Protein AF-A0A954Z7R2-F1 (afdb_monomer)

Mean predicted aligned error: 11.34 Å

Nearest PDB structures (foldseek):
  2i7k-assembly1_A  TM=4.115E-01  e=2.795E+00  Homo sapiens
  7qpg-assembly1_S  TM=1.892E-01  e=2.795E+00  Homo sapiens
  8iy5-assembly1_R  TM=2.428E-01  e=9.393E+00  Homo sapiens
  6j94-assembly1_B  TM=2.208E-01  e=8.413E+00  Arabidopsis thaliana

Solvent-accessible surface area (backbone atoms only — not comparable to full-atom values): 14871 Å² total; per-residue (Å²): 136,90,82,91,82,87,82,80,83,82,83,80,83,84,82,72,85,85,86,76,80,82,73,74,83,79,73,87,70,78,81,83,73,79,71,67,95,71,91,69,88,76,78,65,64,84,90,58,53,71,67,58,48,52,52,53,33,56,56,36,26,37,60,40,91,50,67,44,60,101,61,90,68,74,77,81,57,99,84,55,57,78,84,38,44,61,52,40,17,53,52,24,51,54,52,50,52,72,50,47,70,77,37,48,70,61,39,58,74,33,60,79,34,49,28,16,26,59,66,80,58,98,66,81,66,30,12,33,17,54,43,31,49,51,46,53,50,49,65,35,46,58,74,50,90,71,40,70,87,65,63,50,42,65,22,66,92,40,73,69,39,69,34,56,94,71,38,88,80,36,101,53,46,90,85,44,39,63,60,56,48,59,79,41,67,88,52,55,61,66,58,49,22,48,52,42,40,53,52,50,52,55,47,50,58,71,41,42,58,75,50,94,59,44,43,66,41,68,44,47,38,54,52,54,48,44,54,51,50,52,54,54,61,71,68,53,80,79,77,82,130

Radius of gyration: 25.62 Å; Cα contacts (8 Å, |Δi|>4): 238; chains: 1; bounding box: 99×44×84 Å

pLDDT: mean 79.79, std 23.37, range [24.7, 98.31]

Secondary struc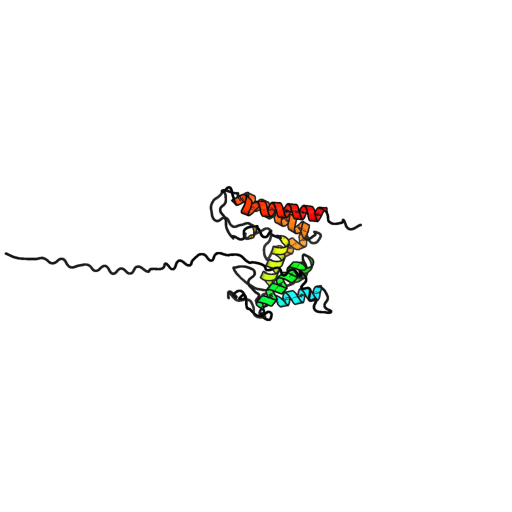ture (DSSP, 8-state):
----------------------PPP-----------TT-------TT--HHHHHHHHHHHHEEEEEEP-S---PPPPTT--TTSHHHHHHHHHHHHHHTGGGGHHHHHHTTT--EEE--SSSSS--BHHHHHHHHHHHHHH---TTS---SEEEETTEEEEEPGGG-SS-S--TTTHHHHHHTTTTS-HHHHHHHHHHHHHHHHHHH---STTHIIIIIHHHHHHHHHHHHHHHHSPPPP-

Structure (mmCIF, N/CA/C/O backbone):
data_AF-A0A954Z7R2-F1
#
_entry.id   AF-A0A954Z7R2-F1
#
loop_
_atom_site.group_PDB
_atom_site.id
_atom_site.type_symbol
_atom_site.label_atom_id
_atom_site.label_alt_id
_atom_site.label_comp_id
_atom_site.label_asym_id
_atom_site.label_entity_id
_atom_site.label_seq_id
_atom_site.pdbx_PDB_ins_code
_atom_site.Cartn_x
_atom_site.Cartn_y
_atom_site.Cartn_z
_atom_site.occupancy
_atom_site.B_iso_or_equiv
_atom_site.auth_seq_id
_atom_site.auth_comp_id
_atom_site.auth_asym_id
_atom_site.auth_atom_id
_atom_site.pdbx_PDB_model_num
ATOM 1 N N . MET A 1 1 ? 69.787 29.619 56.094 1.00 39.12 1 MET A N 1
ATOM 2 C CA . MET A 1 1 ? 70.516 28.791 55.108 1.00 39.12 1 MET A CA 1
ATOM 3 C C . MET A 1 1 ? 69.505 28.000 54.299 1.00 39.12 1 MET A C 1
ATOM 5 O O . MET A 1 1 ? 68.481 27.608 54.835 1.00 39.12 1 MET A O 1
ATOM 9 N N . ALA A 1 2 ? 69.775 27.887 53.004 1.00 40.31 2 ALA A N 1
ATOM 10 C CA . ALA A 1 2 ? 68.886 27.438 51.941 1.00 40.31 2 ALA A CA 1
ATOM 11 C C . ALA A 1 2 ? 68.411 25.977 52.063 1.00 40.31 2 ALA A C 1
ATOM 13 O O . ALA A 1 2 ? 69.180 25.126 52.498 1.00 40.31 2 ALA A O 1
ATOM 14 N N . ARG A 1 3 ? 67.229 25.661 51.513 1.00 39.62 3 ARG A N 1
ATOM 15 C CA . ARG A 1 3 ? 67.119 24.988 50.202 1.00 39.62 3 ARG A CA 1
ATOM 16 C C . ARG A 1 3 ? 65.664 24.819 49.756 1.00 39.62 3 ARG A C 1
ATOM 18 O O . ARG A 1 3 ? 64.814 24.332 50.489 1.00 39.62 3 ARG A O 1
ATOM 25 N N . ALA A 1 4 ? 65.447 25.233 48.514 1.00 42.47 4 ALA A N 1
ATOM 26 C CA . ALA A 1 4 ? 64.259 25.020 47.711 1.00 42.47 4 ALA A CA 1
ATOM 27 C C . ALA A 1 4 ? 64.102 23.536 47.335 1.00 42.47 4 ALA A C 1
ATOM 29 O O . ALA A 1 4 ? 65.085 22.876 46.995 1.00 42.47 4 ALA A O 1
ATOM 30 N N . GLY A 1 5 ? 62.863 23.042 47.355 1.00 40.12 5 GLY A N 1
ATOM 31 C CA . GLY A 1 5 ? 62.464 21.747 46.810 1.00 40.12 5 GLY A CA 1
ATOM 32 C C . GLY A 1 5 ? 61.385 21.955 45.754 1.00 40.12 5 GLY A C 1
ATOM 33 O O . GLY A 1 5 ? 60.245 22.267 46.076 1.00 40.12 5 GLY A O 1
ATOM 34 N N . ILE A 1 6 ? 61.787 21.832 44.492 1.00 42.88 6 ILE A N 1
ATOM 35 C CA . ILE A 1 6 ? 60.967 21.954 43.284 1.00 42.88 6 ILE A CA 1
ATOM 36 C C . ILE A 1 6 ? 60.065 20.716 43.177 1.00 42.88 6 ILE A C 1
ATOM 38 O O . ILE A 1 6 ? 60.567 19.609 42.988 1.00 42.88 6 ILE A O 1
ATOM 42 N N . LEU A 1 7 ? 58.744 20.890 43.270 1.00 40.53 7 LEU A N 1
ATOM 43 C CA . LEU A 1 7 ? 57.774 19.849 42.922 1.00 40.53 7 LEU A CA 1
ATOM 44 C C . LEU A 1 7 ? 57.498 19.906 41.416 1.00 40.53 7 LEU A C 1
ATOM 46 O O . LEU A 1 7 ? 56.992 20.895 40.887 1.00 40.53 7 LEU A O 1
ATOM 50 N N . ARG A 1 8 ? 57.907 18.835 40.730 1.00 43.81 8 ARG A N 1
ATOM 51 C CA . ARG A 1 8 ? 57.711 18.606 39.298 1.00 43.81 8 ARG A CA 1
ATOM 52 C C . ARG A 1 8 ? 56.235 18.376 38.979 1.00 43.81 8 ARG A C 1
ATOM 54 O O . ARG A 1 8 ? 55.559 17.597 39.643 1.00 43.81 8 ARG A O 1
ATOM 61 N N . ALA A 1 9 ? 55.804 19.025 37.904 1.00 36.78 9 ALA A N 1
ATOM 62 C CA . ALA A 1 9 ? 54.530 18.832 37.239 1.00 36.78 9 ALA A CA 1
ATOM 63 C C . ALA A 1 9 ? 54.369 17.390 36.724 1.00 36.78 9 ALA A C 1
ATOM 65 O O . ALA A 1 9 ? 55.227 16.888 35.996 1.00 36.78 9 ALA A O 1
ATOM 66 N N . CYS A 1 10 ? 53.245 16.755 37.061 1.00 34.50 10 CYS A N 1
ATOM 67 C CA . CYS A 1 10 ? 52.727 15.610 36.320 1.00 34.50 10 CYS A CA 1
ATOM 68 C C . CYS A 1 10 ? 51.915 16.133 35.134 1.00 34.50 10 CYS A C 1
ATOM 70 O O . CYS A 1 10 ? 50.866 16.752 35.304 1.00 34.50 10 CYS A O 1
ATOM 72 N N . VAL A 1 11 ? 52.423 15.879 33.931 1.00 36.50 11 VAL A N 1
ATOM 73 C CA . VAL A 1 11 ? 51.707 16.048 32.667 1.00 36.50 11 VAL A CA 1
ATOM 74 C C . VAL A 1 11 ? 50.708 14.898 32.553 1.00 36.50 11 VAL A C 1
ATOM 76 O O . VAL A 1 11 ? 51.101 13.752 32.345 1.00 36.50 11 VAL A O 1
ATOM 79 N N . VAL A 1 12 ? 49.419 15.192 32.717 1.00 40.09 12 VAL A N 1
ATOM 80 C CA . VAL A 1 12 ? 48.340 14.265 32.361 1.00 40.09 12 VAL A CA 1
ATOM 81 C C . VAL A 1 12 ? 48.074 14.437 30.869 1.00 40.09 12 VAL A C 1
ATOM 83 O O . VAL A 1 12 ? 47.599 15.478 30.422 1.00 40.09 12 VAL A O 1
ATOM 86 N N . VAL A 1 13 ? 48.425 13.413 30.095 1.00 37.91 13 VAL A N 1
ATOM 87 C CA . VAL A 1 13 ? 48.106 13.305 28.670 1.00 37.91 13 VAL A CA 1
ATOM 88 C C . VAL A 1 13 ? 46.622 12.955 28.551 1.00 37.91 13 VAL A C 1
ATOM 90 O O . VAL A 1 13 ? 46.224 11.810 28.750 1.00 37.91 13 VAL A O 1
ATOM 93 N N . ALA A 1 14 ? 45.797 13.958 28.255 1.00 35.03 14 ALA A N 1
ATOM 94 C CA . ALA A 1 14 ? 44.393 13.777 27.914 1.00 35.03 14 ALA A CA 1
ATOM 95 C C . ALA A 1 14 ? 44.281 13.229 26.482 1.00 35.03 14 ALA A C 1
ATOM 97 O O . ALA A 1 14 ? 44.453 13.957 25.509 1.00 35.03 14 ALA A O 1
ATOM 98 N N . THR A 1 15 ? 43.997 11.934 26.353 1.00 38.66 15 THR A N 1
ATOM 99 C CA . THR A 1 15 ? 43.521 11.316 25.106 1.00 38.66 15 THR A CA 1
ATOM 100 C C . THR A 1 15 ? 42.044 10.985 25.281 1.00 38.66 15 THR A C 1
ATOM 102 O O . THR A 1 15 ? 41.660 9.866 25.597 1.00 38.66 15 THR A O 1
ATOM 105 N N . GLY A 1 16 ? 41.207 12.013 25.143 1.00 31.73 16 GLY A N 1
ATOM 106 C CA . GLY A 1 16 ? 39.757 11.875 25.060 1.00 31.73 16 GLY A CA 1
ATOM 107 C C . GLY A 1 16 ? 39.329 12.032 23.609 1.00 31.73 16 GLY A C 1
ATOM 108 O O . GLY A 1 16 ? 39.391 13.134 23.072 1.00 31.73 16 GLY A O 1
ATOM 109 N N . LEU A 1 17 ? 38.943 10.920 22.981 1.00 34.88 17 LEU A N 1
ATOM 110 C CA . LEU A 1 17 ? 38.277 10.884 21.682 1.00 34.88 17 LEU A CA 1
ATOM 111 C C . LEU A 1 17 ? 37.055 11.815 21.702 1.00 34.88 17 LEU A C 1
ATOM 113 O O . LEU A 1 17 ? 36.085 11.554 22.409 1.00 34.88 17 LEU A O 1
ATOM 117 N N . ALA A 1 18 ? 37.085 12.865 20.888 1.00 30.94 18 ALA A N 1
ATOM 118 C CA . ALA A 1 18 ? 35.896 13.615 20.519 1.00 30.94 18 ALA A CA 1
ATOM 119 C C . ALA A 1 18 ? 35.211 12.893 19.346 1.00 30.94 18 ALA A C 1
ATOM 121 O O . ALA A 1 18 ? 35.544 13.122 18.187 1.00 30.94 18 ALA A O 1
ATOM 122 N N . CYS A 1 19 ? 34.269 12.001 19.654 1.00 32.75 19 CYS A N 1
ATOM 123 C CA . CYS A 1 19 ? 33.243 11.559 18.709 1.00 32.75 19 CYS A CA 1
ATOM 124 C C . CYS A 1 19 ? 31.953 12.320 19.028 1.00 32.75 19 CYS A C 1
ATOM 126 O O . CYS A 1 19 ? 31.091 11.813 19.733 1.00 32.75 19 CYS A O 1
ATOM 128 N N . SER A 1 20 ? 31.845 13.541 18.512 1.00 31.03 20 SER A N 1
ATOM 129 C CA . SER A 1 20 ? 30.581 14.275 18.415 1.00 31.03 20 SER A CA 1
ATOM 130 C C . SER A 1 20 ? 30.590 15.034 17.097 1.00 31.03 20 SER A C 1
ATOM 132 O O . SER A 1 20 ? 30.940 16.208 17.035 1.00 31.03 20 SER A O 1
ATOM 134 N N . ALA A 1 21 ? 30.250 14.324 16.027 1.00 30.14 21 ALA A N 1
ATOM 135 C CA . ALA A 1 21 ? 29.571 14.941 14.904 1.00 30.14 21 ALA A CA 1
ATOM 136 C C . ALA A 1 21 ? 28.089 14.641 15.132 1.00 30.14 21 ALA A C 1
ATOM 138 O O . ALA A 1 21 ? 27.627 13.532 14.872 1.00 30.14 21 ALA A O 1
ATOM 139 N N . GLU A 1 22 ? 27.383 15.596 15.732 1.00 28.94 22 GLU A N 1
ATOM 140 C CA . GLU A 1 22 ? 25.928 15.639 15.672 1.00 28.94 22 GLU A CA 1
ATOM 141 C C . GLU A 1 22 ? 25.558 15.762 14.190 1.00 28.94 22 GLU A C 1
ATOM 143 O O . GLU A 1 22 ? 25.709 16.822 13.582 1.00 28.94 22 GLU A O 1
ATOM 148 N N . GLU A 1 23 ? 25.151 14.654 13.572 1.00 30.41 23 GLU A N 1
ATOM 149 C CA . GLU A 1 23 ? 24.412 14.733 12.319 1.00 30.41 23 GLU A CA 1
ATOM 150 C C . GLU A 1 23 ? 23.061 15.387 12.641 1.00 30.41 23 GLU A C 1
ATOM 152 O O . GLU A 1 23 ? 22.345 14.896 13.521 1.00 30.41 23 GLU A O 1
ATOM 157 N N . PRO A 1 24 ? 22.696 16.498 11.980 1.00 29.08 24 PRO A N 1
ATOM 158 C CA . PRO A 1 24 ? 21.384 17.086 12.182 1.00 29.08 24 PRO A CA 1
ATOM 159 C C . PRO A 1 24 ? 20.312 16.068 11.766 1.00 29.08 24 PRO A C 1
ATOM 161 O O . PRO A 1 24 ? 20.510 15.335 10.788 1.00 29.08 24 PRO A O 1
ATOM 164 N N . PRO A 1 25 ? 19.165 16.008 12.465 1.00 25.48 25 PRO A N 1
ATOM 165 C CA . PRO A 1 25 ? 18.058 15.180 12.026 1.00 25.48 25 PRO A CA 1
ATOM 166 C C . PRO A 1 25 ? 17.674 15.600 10.605 1.00 25.48 25 PRO A C 1
ATOM 168 O O . PRO A 1 25 ? 17.332 16.752 10.349 1.00 25.48 25 PRO A O 1
ATOM 171 N N . LEU A 1 26 ? 17.760 14.652 9.668 1.00 27.08 26 LEU A N 1
ATOM 172 C CA . LEU A 1 26 ? 17.141 14.770 8.354 1.00 27.08 26 LEU A CA 1
ATOM 173 C C . LEU A 1 26 ? 15.631 14.877 8.575 1.00 27.08 26 LEU A C 1
ATOM 175 O O . LEU A 1 26 ? 14.936 13.858 8.640 1.00 27.08 26 LEU A O 1
ATOM 179 N N . GLU A 1 27 ? 15.145 16.109 8.710 1.00 24.70 27 GLU A N 1
ATOM 180 C CA . GLU A 1 27 ? 13.739 16.441 8.554 1.00 24.70 27 GLU A CA 1
ATOM 181 C C . GLU A 1 27 ? 13.274 15.811 7.242 1.00 24.70 27 GLU A C 1
ATOM 183 O O . GLU A 1 27 ? 13.747 16.140 6.151 1.00 24.70 27 GLU A O 1
ATOM 188 N N . LEU A 1 28 ? 12.365 14.842 7.345 1.00 31.61 28 LEU A N 1
ATOM 189 C CA . LEU A 1 28 ? 11.623 14.316 6.206 1.00 31.61 28 LEU A CA 1
ATOM 190 C C . LEU A 1 28 ? 10.584 15.372 5.806 1.00 31.61 28 LEU A C 1
ATOM 192 O O . LEU A 1 28 ? 9.382 15.155 5.916 1.00 31.61 28 LEU A O 1
ATOM 196 N N . GLY A 1 29 ? 11.084 16.532 5.384 1.00 26.38 29 GLY A N 1
ATOM 197 C CA . GLY A 1 29 ? 10.312 17.623 4.829 1.00 26.38 29 GLY A CA 1
ATOM 198 C C . GLY A 1 29 ? 9.707 17.204 3.496 1.00 26.38 29 GLY A C 1
ATOM 199 O O . GLY A 1 29 ? 10.403 16.766 2.577 1.00 26.38 29 GLY A O 1
ATOM 200 N N . GLU A 1 30 ? 8.383 17.310 3.452 1.00 39.22 30 GLU A N 1
ATOM 201 C CA . GLU A 1 30 ? 7.625 17.857 2.330 1.00 39.22 30 GLU A CA 1
ATOM 202 C C . GLU A 1 30 ? 7.990 17.303 0.950 1.00 39.22 30 GLU A C 1
ATOM 204 O O . GLU A 1 30 ? 8.821 17.818 0.200 1.00 39.22 30 GLU A O 1
ATOM 209 N N . ARG A 1 31 ? 7.267 16.253 0.556 1.00 34.41 31 ARG A N 1
ATOM 210 C CA . ARG A 1 31 ? 7.104 15.953 -0.864 1.00 34.41 31 ARG A CA 1
ATOM 211 C C . ARG A 1 31 ? 5.859 16.656 -1.369 1.00 34.41 31 ARG A C 1
ATOM 213 O O . ARG A 1 31 ? 4.766 16.093 -1.336 1.00 34.41 31 ARG A O 1
ATOM 220 N N . ASP A 1 32 ? 6.076 17.848 -1.911 1.00 29.73 32 ASP A N 1
ATOM 221 C CA . ASP A 1 32 ? 5.244 18.403 -2.970 1.00 29.73 32 ASP A CA 1
ATOM 222 C C . ASP A 1 32 ? 5.174 17.389 -4.116 1.00 29.73 32 ASP A C 1
ATOM 224 O O . ASP A 1 32 ? 6.037 17.311 -4.995 1.00 29.73 32 ASP A O 1
ATOM 228 N N . TYR A 1 33 ? 4.129 16.568 -4.099 1.00 33.50 33 TYR A N 1
ATOM 229 C CA . TYR A 1 33 ? 3.648 15.932 -5.309 1.00 33.50 33 TYR A CA 1
ATOM 230 C C . TYR A 1 33 ? 2.988 17.029 -6.132 1.00 33.50 33 TYR A C 1
ATOM 232 O O . TYR A 1 33 ? 1.815 17.349 -5.934 1.00 33.50 33 TYR A O 1
ATOM 240 N N . VAL A 1 34 ? 3.748 17.607 -7.060 1.00 26.67 34 VAL A N 1
ATOM 241 C CA . VAL A 1 34 ? 3.173 18.360 -8.172 1.00 26.67 34 VAL A CA 1
ATOM 242 C C . VAL A 1 34 ? 2.329 17.365 -8.966 1.00 26.67 34 VAL A C 1
ATOM 244 O O . VAL A 1 34 ? 2.837 16.641 -9.820 1.00 26.67 34 VAL A O 1
ATOM 247 N N . SER A 1 35 ? 1.037 17.273 -8.643 1.00 30.75 35 SER A N 1
ATOM 248 C CA . SER A 1 35 ? 0.070 16.748 -9.594 1.00 30.75 35 SER A CA 1
ATOM 249 C C . SER A 1 35 ? -0.015 17.787 -10.698 1.00 30.75 35 SER A C 1
ATOM 251 O O . SER A 1 35 ? -0.548 18.882 -10.480 1.00 30.75 35 SER A O 1
ATOM 253 N N . ASP A 1 36 ? 0.525 17.480 -11.873 1.00 30.75 36 ASP A N 1
ATOM 254 C CA . ASP A 1 36 ? 0.081 18.224 -13.037 1.00 30.75 36 ASP A CA 1
ATOM 255 C C . ASP A 1 36 ? -1.441 18.038 -13.174 1.00 30.75 36 ASP A C 1
ATOM 257 O O . ASP A 1 36 ? -2.022 17.006 -12.819 1.00 30.75 36 ASP A O 1
ATOM 261 N N . ARG A 1 37 ? -2.105 19.103 -13.614 1.00 38.03 37 ARG A N 1
ATOM 262 C CA . ARG A 1 37 ? -3.564 19.207 -13.707 1.00 38.03 37 ARG A CA 1
ATOM 263 C C . ARG A 1 37 ? -4.164 18.392 -14.862 1.00 38.03 37 ARG A C 1
ATOM 265 O O . ARG A 1 37 ? -5.285 18.689 -15.261 1.00 38.03 37 ARG A O 1
ATOM 272 N N . SER A 1 38 ? -3.464 17.402 -15.420 1.00 36.59 38 SER A N 1
ATOM 273 C CA . SER A 1 38 ? -3.983 16.633 -16.557 1.00 36.59 38 SER A CA 1
ATOM 274 C C . SER A 1 38 ? -4.476 15.233 -16.204 1.00 36.59 38 SER A C 1
ATOM 276 O O . SER A 1 38 ? -5.316 14.717 -16.932 1.00 36.59 38 SER A O 1
ATOM 278 N N . GLY A 1 39 ? -4.043 14.625 -15.090 1.00 39.03 39 GLY A N 1
ATOM 279 C CA . GLY A 1 39 ? -4.665 13.405 -14.541 1.00 39.03 39 GLY A CA 1
ATOM 280 C C . GLY A 1 39 ? -4.771 12.201 -15.495 1.00 39.03 39 GLY A C 1
ATOM 281 O O . GLY A 1 39 ? -5.450 11.229 -15.175 1.00 39.03 39 GLY A O 1
ATOM 282 N N . GLN A 1 40 ? -4.111 12.237 -16.653 1.00 35.97 40 GLN A N 1
ATOM 283 C CA . GLN A 1 40 ? -4.125 11.185 -17.659 1.00 35.97 40 GLN A CA 1
ATOM 284 C C . GLN A 1 40 ? -2.744 11.085 -18.300 1.00 35.97 40 GLN A C 1
ATOM 286 O O . GLN A 1 40 ? -2.458 11.695 -19.324 1.00 35.97 40 GLN A O 1
ATOM 291 N N . VAL A 1 41 ? -1.896 10.234 -17.727 1.00 39.00 41 VAL A N 1
ATOM 292 C CA . VAL A 1 41 ? -0.827 9.591 -18.497 1.00 39.00 41 VAL A CA 1
ATOM 293 C C . VAL A 1 41 ? -1.183 8.118 -18.626 1.00 39.00 41 VAL A C 1
ATOM 295 O O . VAL A 1 41 ? -0.539 7.241 -18.057 1.00 39.00 41 VAL A O 1
ATOM 298 N N . THR A 1 42 ? -2.242 7.842 -19.381 1.00 40.66 42 THR A N 1
ATOM 299 C CA . THR A 1 42 ? -2.413 6.569 -20.082 1.00 40.66 42 THR A CA 1
ATOM 300 C C . THR A 1 42 ? -1.809 6.743 -21.468 1.00 40.66 42 THR A C 1
ATOM 302 O O . THR A 1 42 ? -2.505 6.814 -22.476 1.00 40.66 42 THR A O 1
ATOM 305 N N . ALA A 1 43 ? -0.478 6.773 -21.542 1.00 43.81 43 ALA A N 1
ATOM 306 C CA . ALA A 1 43 ? 0.168 6.266 -22.744 1.00 43.81 43 ALA A CA 1
ATOM 307 C C . ALA A 1 43 ? -0.035 4.746 -22.715 1.00 43.81 43 ALA A C 1
ATOM 309 O O . ALA A 1 43 ? 0.844 3.995 -22.295 1.00 43.81 43 ALA A O 1
ATOM 310 N N . VAL A 1 44 ? -1.247 4.297 -23.061 1.00 52.25 44 VAL A N 1
ATOM 311 C CA . VAL A 1 44 ? -1.488 2.897 -23.402 1.00 52.25 44 VAL A CA 1
ATOM 312 C C . VAL A 1 44 ? -0.493 2.618 -24.514 1.00 52.25 44 VAL A C 1
ATOM 314 O O . VAL A 1 44 ? -0.562 3.250 -25.569 1.00 52.25 44 VAL A O 1
ATOM 317 N N . ARG A 1 45 ? 0.495 1.760 -24.248 1.00 67.69 45 ARG A N 1
ATOM 318 C CA . ARG A 1 45 ? 1.421 1.291 -25.278 1.00 67.69 45 ARG A CA 1
ATOM 319 C C . ARG A 1 45 ? 0.535 0.717 -26.386 1.00 67.69 45 ARG A C 1
ATOM 321 O O . ARG A 1 45 ? -0.177 -0.259 -26.158 1.00 67.69 45 ARG A O 1
ATOM 328 N N . ALA A 1 46 ? 0.444 1.434 -27.506 1.00 70.50 46 ALA A N 1
ATOM 329 C CA . ALA A 1 46 ? -0.646 1.251 -28.456 1.00 70.50 46 ALA A CA 1
ATOM 330 C C . ALA A 1 46 ? -0.712 -0.212 -28.923 1.00 70.50 46 ALA A C 1
ATOM 332 O O . ALA A 1 46 ? 0.288 -0.762 -29.377 1.00 70.50 46 ALA A O 1
ATOM 333 N N . GLY A 1 47 ? -1.884 -0.836 -28.781 1.00 83.12 47 GLY A N 1
ATOM 334 C CA . GLY A 1 47 ? -2.123 -2.223 -29.191 1.00 83.12 47 GLY A CA 1
ATOM 335 C C . GLY A 1 47 ? -1.852 -3.300 -28.134 1.00 83.12 47 GLY A C 1
ATOM 336 O O . GLY A 1 47 ? -2.122 -4.462 -28.417 1.00 83.12 47 GLY A O 1
ATOM 337 N N . MET A 1 48 ? -1.375 -2.954 -26.933 1.00 90.69 48 MET A N 1
ATOM 338 C CA . MET A 1 48 ? -1.244 -3.917 -25.831 1.00 90.69 48 MET A CA 1
ATOM 339 C C . MET A 1 48 ? -2.568 -4.081 -25.079 1.00 90.69 48 MET A C 1
ATOM 341 O O . MET A 1 48 ? -3.281 -3.110 -24.812 1.00 90.69 48 MET A O 1
ATOM 345 N N . SER A 1 49 ? -2.883 -5.313 -24.688 1.00 94.06 49 SER A N 1
ATOM 346 C CA . SER A 1 49 ? -3.944 -5.594 -23.726 1.00 94.06 49 SER A CA 1
ATOM 347 C C . SER A 1 49 ? -3.615 -4.991 -22.356 1.00 94.06 49 SER A C 1
ATOM 349 O O . SER A 1 49 ? -2.474 -4.630 -22.047 1.00 94.06 49 SER A O 1
ATOM 351 N N . GLN A 1 50 ? -4.621 -4.901 -21.487 1.00 92.94 50 GLN A N 1
ATOM 352 C CA . GLN A 1 50 ? -4.416 -4.400 -20.130 1.00 92.94 50 GLN A CA 1
ATOM 353 C C . GLN A 1 50 ? -3.441 -5.278 -19.331 1.00 92.94 50 GLN A C 1
ATOM 355 O O . GLN A 1 50 ? -2.598 -4.750 -18.612 1.00 92.94 50 GLN A O 1
ATOM 360 N N . ALA A 1 51 ? -3.538 -6.604 -19.470 1.00 94.06 51 ALA A N 1
ATOM 361 C CA . ALA A 1 51 ? -2.649 -7.541 -18.787 1.00 94.06 51 ALA A CA 1
ATOM 362 C C . ALA A 1 51 ? -1.195 -7.357 -19.241 1.00 94.06 51 ALA A C 1
ATOM 364 O O . ALA A 1 51 ? -0.311 -7.200 -18.405 1.00 94.06 51 ALA A O 1
ATOM 365 N N . GLU A 1 52 ? -0.966 -7.263 -20.554 1.00 94.75 52 GLU A N 1
ATOM 366 C CA . GLU A 1 52 ? 0.364 -6.991 -21.112 1.00 94.75 52 GLU A CA 1
ATOM 367 C C . GLU A 1 52 ? 0.889 -5.619 -20.679 1.00 94.75 52 GLU A C 1
ATOM 369 O O . GLU A 1 52 ? 2.078 -5.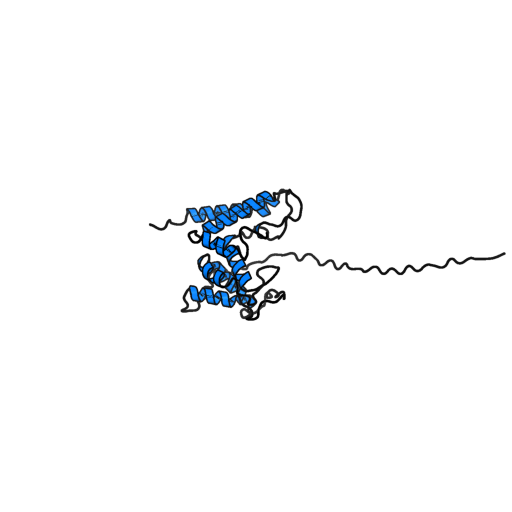466 -20.413 1.00 94.75 52 GLU A O 1
ATOM 374 N N . THR A 1 53 ? 0.014 -4.614 -20.582 1.00 96.12 53 THR A N 1
ATOM 375 C CA . THR A 1 53 ? 0.396 -3.286 -20.088 1.00 96.12 53 THR A CA 1
ATOM 376 C C . THR A 1 53 ? 0.841 -3.355 -18.629 1.00 96.12 53 THR A C 1
ATOM 378 O O . THR A 1 53 ? 1.866 -2.776 -18.288 1.00 96.12 53 THR A O 1
ATOM 381 N N . ILE A 1 54 ? 0.111 -4.071 -17.771 1.00 96.81 54 ILE A N 1
ATOM 382 C CA . ILE A 1 54 ? 0.473 -4.248 -16.358 1.00 96.81 54 ILE A CA 1
ATOM 383 C C . ILE A 1 54 ? 1.808 -4.992 -16.229 1.00 96.81 54 ILE A C 1
ATOM 385 O O . ILE A 1 54 ? 2.675 -4.528 -15.493 1.00 96.81 54 ILE A O 1
ATOM 389 N N . ASP A 1 55 ? 2.007 -6.087 -16.964 1.00 96.12 55 ASP A N 1
ATOM 390 C CA . ASP A 1 55 ? 3.265 -6.846 -16.923 1.00 96.12 55 ASP A CA 1
ATOM 391 C C . ASP A 1 55 ? 4.448 -5.990 -17.410 1.00 96.12 55 ASP A C 1
ATOM 393 O O . ASP A 1 55 ? 5.498 -5.943 -16.770 1.00 96.12 55 ASP A O 1
ATOM 397 N N . ALA A 1 56 ? 4.254 -5.198 -18.466 1.00 96.50 56 ALA A N 1
ATOM 398 C CA . ALA A 1 56 ? 5.260 -4.247 -18.927 1.00 96.50 56 ALA A CA 1
ATOM 399 C C . ALA A 1 56 ? 5.590 -3.150 -17.901 1.00 96.50 56 ALA A C 1
ATOM 401 O O . ALA A 1 56 ? 6.732 -2.696 -17.836 1.00 96.50 56 ALA A O 1
ATOM 402 N N . LEU A 1 57 ? 4.612 -2.708 -17.105 1.00 97.38 57 LEU A N 1
ATOM 403 C CA . LEU A 1 57 ? 4.857 -1.761 -16.018 1.00 97.38 57 LEU A CA 1
ATOM 404 C C . LEU A 1 57 ? 5.626 -2.403 -14.865 1.00 97.38 57 LEU A C 1
ATOM 406 O O . LEU A 1 57 ? 6.440 -1.727 -14.242 1.00 97.38 57 LEU A O 1
ATOM 410 N N . ILE A 1 58 ? 5.404 -3.690 -14.591 1.00 97.44 58 ILE A N 1
ATOM 411 C CA . ILE A 1 58 ? 6.203 -4.430 -13.610 1.00 97.44 58 ILE A CA 1
ATOM 412 C C . ILE A 1 58 ? 7.655 -4.532 -14.083 1.00 97.44 58 ILE A C 1
ATOM 414 O O . ILE A 1 58 ? 8.566 -4.288 -13.295 1.00 97.44 58 ILE A O 1
ATOM 418 N N . ASP A 1 59 ? 7.892 -4.795 -15.368 1.00 96.75 59 ASP A N 1
ATOM 419 C CA . ASP A 1 59 ? 9.247 -4.757 -15.926 1.00 96.75 59 ASP A CA 1
ATOM 420 C C . ASP A 1 59 ? 9.889 -3.367 -15.822 1.00 96.75 59 ASP A C 1
ATOM 422 O O . ASP A 1 59 ? 11.079 -3.258 -15.523 1.00 96.75 59 ASP A O 1
ATOM 426 N N . ASP A 1 60 ? 9.108 -2.298 -15.989 1.00 96.31 60 ASP A N 1
ATOM 427 C CA . ASP A 1 60 ? 9.578 -0.923 -15.807 1.00 96.31 60 ASP A CA 1
ATOM 428 C C . ASP A 1 60 ? 9.906 -0.582 -14.334 1.00 96.31 60 ASP A C 1
ATOM 430 O O . ASP A 1 60 ? 10.606 0.406 -14.092 1.00 96.31 60 ASP A O 1
ATOM 434 N N . LEU A 1 61 ? 9.468 -1.383 -13.346 1.00 95.81 61 LEU A N 1
ATOM 435 C CA . LEU A 1 61 ? 9.919 -1.250 -11.950 1.00 95.81 61 LEU A CA 1
ATOM 436 C C . LEU A 1 61 ? 11.389 -1.649 -11.781 1.00 95.81 61 LEU A C 1
ATOM 438 O O . LEU A 1 61 ? 12.043 -1.164 -10.851 1.00 95.81 61 LEU A O 1
ATOM 442 N N . ALA A 1 62 ? 11.917 -2.521 -12.643 1.00 95.06 62 ALA A N 1
ATOM 443 C CA . ALA A 1 62 ? 13.309 -2.935 -12.588 1.00 95.06 62 ALA A CA 1
ATOM 444 C C . ALA A 1 62 ? 14.214 -1.833 -13.158 1.00 95.06 62 ALA A C 1
ATOM 446 O O . ALA A 1 62 ? 14.119 -1.442 -14.324 1.00 95.06 62 ALA A O 1
ATOM 447 N N . ILE A 1 63 ? 15.156 -1.352 -12.347 1.00 91.19 63 ILE A N 1
ATOM 448 C CA . ILE A 1 63 ? 16.194 -0.421 -12.811 1.00 91.19 63 ILE A CA 1
ATOM 449 C C . ILE A 1 63 ? 17.440 -1.147 -13.328 1.00 91.19 63 ILE A C 1
ATOM 451 O O . ILE A 1 63 ? 18.254 -0.552 -14.032 1.00 91.19 63 ILE A O 1
ATOM 455 N N . SER A 1 64 ? 17.579 -2.428 -12.983 1.00 89.06 64 SER A N 1
ATOM 456 C CA . SER A 1 64 ? 18.631 -3.332 -13.438 1.00 89.06 64 SER A CA 1
ATOM 457 C C . SER A 1 64 ? 18.122 -4.774 -13.400 1.00 89.06 64 SER A C 1
ATOM 459 O O . SER A 1 64 ? 17.328 -5.134 -12.536 1.00 89.06 64 SER A O 1
ATOM 461 N N . ASN A 1 65 ? 18.619 -5.619 -14.307 1.00 89.56 65 ASN A N 1
ATOM 462 C CA . ASN A 1 65 ? 18.358 -7.065 -14.283 1.00 89.56 65 ASN A CA 1
ATOM 463 C C . ASN A 1 65 ? 19.205 -7.805 -13.236 1.00 89.56 65 ASN A C 1
ATOM 465 O O . ASN A 1 65 ? 19.044 -9.008 -13.047 1.00 89.56 65 ASN A O 1
ATOM 469 N N . GLN A 1 66 ? 20.137 -7.111 -12.581 1.00 87.25 66 GLN A N 1
ATOM 470 C CA . GLN A 1 66 ? 20.910 -7.686 -11.490 1.00 87.25 66 GLN A CA 1
ATOM 471 C C . GLN A 1 66 ? 20.032 -7.857 -10.254 1.00 87.25 66 GLN A C 1
ATOM 473 O O . GLN A 1 66 ? 19.116 -7.068 -10.008 1.00 87.25 66 GLN A O 1
ATOM 478 N N . ARG A 1 67 ? 20.349 -8.881 -9.457 1.00 84.38 67 ARG A N 1
ATOM 479 C CA . ARG A 1 67 ? 19.743 -9.052 -8.141 1.00 84.38 67 ARG A CA 1
ATOM 480 C C . ARG A 1 67 ? 20.015 -7.808 -7.295 1.00 84.38 67 ARG A C 1
ATOM 482 O O . ARG A 1 67 ? 21.141 -7.308 -7.304 1.00 84.38 67 ARG A O 1
ATOM 489 N N . ALA A 1 68 ? 19.015 -7.331 -6.560 1.00 78.00 68 ALA A N 1
ATOM 490 C CA . ALA A 1 68 ? 19.198 -6.214 -5.647 1.00 78.00 68 ALA A CA 1
ATOM 491 C C . ALA A 1 68 ? 20.308 -6.520 -4.625 1.00 78.00 68 ALA A C 1
ATOM 493 O O . ALA A 1 68 ? 20.313 -7.568 -3.977 1.00 78.00 68 ALA A O 1
ATOM 494 N N . GLY A 1 69 ? 21.268 -5.603 -4.514 1.00 69.56 69 GLY A N 1
ATOM 495 C CA . GLY A 1 69 ? 22.281 -5.598 -3.462 1.00 69.56 69 GLY A CA 1
ATOM 496 C C . GLY A 1 69 ? 21.974 -4.538 -2.405 1.00 69.56 69 GLY A C 1
ATOM 497 O O . GLY A 1 69 ? 21.165 -3.637 -2.634 1.00 69.56 69 GLY A O 1
ATOM 498 N N . TYR A 1 70 ? 22.669 -4.603 -1.264 1.00 58.66 70 TYR A N 1
ATOM 499 C CA . TYR A 1 70 ? 22.655 -3.545 -0.249 1.00 58.66 70 TYR A CA 1
ATOM 500 C C . TYR A 1 70 ? 23.383 -2.315 -0.803 1.00 58.66 70 TYR A C 1
ATOM 502 O O . TYR A 1 70 ? 24.576 -2.107 -0.597 1.00 58.66 70 TYR A O 1
ATOM 510 N N . SER A 1 71 ? 22.703 -1.519 -1.613 1.00 58.19 71 SER A N 1
ATOM 511 C CA . SER A 1 71 ? 23.209 -0.231 -2.070 1.00 58.19 71 SER A CA 1
ATOM 512 C C . SER A 1 71 ? 22.049 0.748 -2.036 1.00 58.19 71 SER A C 1
ATOM 514 O O . SER A 1 71 ? 21.078 0.547 -2.771 1.00 58.19 71 SER A O 1
ATOM 516 N N . PRO A 1 72 ? 22.091 1.777 -1.170 1.00 56.16 72 PRO A N 1
ATOM 517 C CA . PRO A 1 72 ? 21.072 2.810 -1.182 1.00 56.16 72 PRO A CA 1
ATOM 518 C C . PRO A 1 72 ? 21.121 3.502 -2.545 1.00 56.16 72 PRO A C 1
ATOM 520 O O . PRO A 1 72 ? 22.054 4.235 -2.864 1.00 56.16 72 PRO A O 1
ATOM 523 N N . ILE A 1 73 ? 20.125 3.230 -3.385 1.00 60.00 73 ILE A N 1
ATOM 524 C CA . ILE A 1 73 ? 19.975 3.936 -4.651 1.00 60.00 73 ILE A CA 1
ATOM 525 C C . ILE A 1 73 ? 19.424 5.311 -4.305 1.00 60.00 73 ILE A C 1
ATOM 527 O O . ILE A 1 73 ? 18.257 5.447 -3.928 1.00 60.00 73 ILE A O 1
ATOM 531 N N . SER A 1 74 ? 20.267 6.334 -4.427 1.00 61.09 74 SER A N 1
ATOM 532 C CA . SER A 1 74 ? 19.851 7.719 -4.238 1.00 61.09 74 SER A CA 1
ATOM 533 C C . SER A 1 74 ? 18.630 8.031 -5.101 1.00 61.09 74 SER A C 1
ATOM 535 O O . SER A 1 74 ? 18.564 7.654 -6.282 1.00 61.09 74 SER A O 1
ATOM 537 N N . ALA A 1 75 ? 17.665 8.741 -4.513 1.00 61.09 75 ALA A N 1
ATOM 538 C CA . ALA A 1 75 ? 16.530 9.266 -5.254 1.00 61.09 75 ALA A CA 1
ATOM 539 C C . ALA A 1 75 ? 17.024 10.102 -6.453 1.00 61.09 75 ALA A C 1
ATOM 541 O O . ALA A 1 75 ? 18.076 10.743 -6.359 1.00 61.09 75 ALA A O 1
ATOM 542 N N . PRO A 1 76 ? 16.300 10.093 -7.586 1.00 60.25 76 PRO A N 1
ATOM 543 C CA . PRO A 1 76 ? 16.620 10.989 -8.687 1.00 60.25 76 PRO A CA 1
ATOM 544 C C . PRO A 1 76 ? 16.571 12.444 -8.194 1.00 60.25 76 PRO A C 1
ATOM 546 O O . PRO A 1 76 ? 15.681 12.826 -7.434 1.00 60.25 76 PRO A O 1
ATOM 549 N N . GLN A 1 77 ? 17.538 13.256 -8.615 1.00 69.38 77 GLN A N 1
ATOM 550 C CA . GLN A 1 77 ? 17.535 14.701 -8.378 1.00 69.38 77 GLN A CA 1
ATOM 551 C C . GLN A 1 77 ? 16.430 15.373 -9.214 1.00 69.38 77 GLN A C 1
ATOM 553 O O . GLN A 1 77 ? 16.001 14.818 -10.227 1.00 69.38 77 GLN A O 1
ATOM 558 N N . ARG A 1 78 ? 15.993 16.589 -8.845 1.00 61.38 78 ARG A N 1
ATOM 559 C CA . ARG A 1 78 ? 14.906 17.314 -9.546 1.00 61.38 78 ARG A CA 1
ATOM 560 C C . ARG A 1 78 ? 15.140 17.506 -11.058 1.00 61.38 78 ARG A C 1
ATOM 562 O O . ARG A 1 78 ? 14.170 17.612 -11.790 1.00 61.38 78 ARG A O 1
ATOM 569 N N . ALA A 1 79 ? 16.392 17.509 -11.522 1.00 71.62 79 ALA A N 1
ATOM 570 C CA . ALA A 1 79 ? 16.764 17.652 -12.936 1.00 71.62 79 ALA A CA 1
ATOM 571 C C . ALA A 1 79 ? 17.121 16.318 -13.627 1.00 71.62 79 ALA A C 1
ATOM 573 O O . ALA A 1 79 ? 17.800 16.307 -14.653 1.00 71.62 79 ALA A O 1
ATOM 574 N N . THR A 1 80 ? 16.726 15.179 -13.051 1.00 76.31 80 THR A N 1
ATOM 575 C CA . THR A 1 80 ? 17.032 13.869 -13.639 1.00 76.31 80 THR A CA 1
ATOM 576 C C . THR A 1 80 ? 16.241 13.678 -14.940 1.00 76.31 80 THR A C 1
ATOM 578 O O . THR A 1 80 ? 15.034 13.919 -14.934 1.00 76.31 80 THR A O 1
ATOM 581 N N . PRO A 1 81 ? 16.873 13.224 -16.038 1.00 78.19 81 PRO A N 1
ATOM 582 C CA . PRO A 1 81 ? 16.179 12.980 -17.300 1.00 78.19 81 PRO A CA 1
ATOM 583 C C . PRO A 1 81 ? 15.019 11.988 -17.160 1.00 78.19 81 PRO A C 1
ATOM 585 O O . PRO A 1 81 ? 15.117 11.014 -16.414 1.00 78.19 81 PRO A O 1
ATOM 588 N N . GLU A 1 82 ? 13.959 12.163 -17.952 1.00 81.00 82 GLU A N 1
ATOM 589 C CA . GLU A 1 82 ? 12.811 11.236 -17.978 1.00 81.00 82 GLU A CA 1
ATOM 590 C C . GLU A 1 82 ? 13.185 9.809 -18.407 1.00 81.00 82 GLU A C 1
ATOM 592 O O . GLU A 1 82 ? 12.466 8.853 -18.118 1.00 81.00 82 GLU A O 1
ATOM 597 N N . THR A 1 83 ? 14.322 9.657 -19.088 1.00 81.44 83 THR A N 1
ATOM 598 C CA . THR A 1 83 ? 14.883 8.370 -19.510 1.00 81.44 83 THR A CA 1
ATOM 599 C C . THR A 1 83 ? 15.622 7.635 -18.390 1.00 81.44 83 THR A C 1
ATOM 601 O O . THR A 1 83 ? 16.044 6.496 -18.588 1.00 81.44 83 THR A O 1
ATOM 604 N N . ASP A 1 84 ? 15.826 8.259 -17.225 1.00 87.19 84 ASP A N 1
ATOM 605 C CA . ASP A 1 84 ? 16.431 7.596 -16.071 1.00 87.19 84 ASP A CA 1
ATOM 606 C C . ASP A 1 84 ? 15.508 6.483 -15.565 1.00 87.19 84 ASP A C 1
ATOM 608 O O . ASP A 1 84 ? 14.320 6.688 -15.296 1.00 87.19 84 ASP A O 1
ATOM 612 N N . ARG A 1 85 ? 16.073 5.286 -15.397 1.00 88.88 85 ARG A N 1
ATOM 613 C CA . ARG A 1 85 ? 15.332 4.098 -14.963 1.00 88.88 85 ARG A CA 1
ATOM 614 C C . ARG A 1 85 ? 14.594 4.298 -13.640 1.00 88.88 85 ARG A C 1
ATOM 616 O O . ARG A 1 85 ? 13.527 3.726 -13.456 1.00 88.88 85 ARG A O 1
ATOM 623 N N . ARG A 1 86 ? 15.094 5.147 -12.739 1.00 89.06 86 ARG A N 1
ATOM 624 C CA . ARG A 1 86 ? 14.439 5.458 -11.460 1.00 89.06 86 ARG A CA 1
ATOM 625 C C . ARG A 1 86 ? 13.193 6.319 -11.648 1.00 89.06 86 ARG A C 1
ATOM 627 O O . ARG A 1 86 ? 12.225 6.150 -10.909 1.00 89.06 86 ARG A O 1
ATOM 634 N N . VAL A 1 87 ? 13.212 7.240 -12.612 1.00 88.88 87 VAL A N 1
ATOM 635 C CA . VAL A 1 87 ? 12.042 8.055 -12.976 1.00 88.88 87 VAL A CA 1
ATOM 636 C C . VAL A 1 87 ? 10.983 7.163 -13.622 1.00 88.88 87 VAL A C 1
ATOM 638 O O . VAL A 1 87 ? 9.820 7.201 -13.217 1.00 88.88 87 VAL A O 1
ATOM 641 N N . ILE A 1 88 ? 11.405 6.288 -14.542 1.00 91.56 88 ILE A N 1
ATOM 642 C CA . ILE A 1 88 ? 10.543 5.287 -15.185 1.00 91.56 88 ILE A CA 1
ATOM 643 C C . ILE A 1 88 ? 9.884 4.377 -14.137 1.00 91.56 88 ILE A C 1
ATOM 645 O O . ILE A 1 88 ? 8.659 4.281 -14.124 1.00 91.56 88 ILE A O 1
ATOM 649 N N . ALA A 1 89 ? 10.656 3.810 -13.206 1.00 93.44 89 ALA A N 1
ATOM 650 C CA . ALA A 1 89 ? 10.140 2.931 -12.156 1.00 93.44 89 ALA A CA 1
ATOM 651 C C . ALA A 1 89 ? 9.113 3.622 -11.243 1.00 93.44 89 ALA A C 1
ATOM 653 O O . ALA A 1 89 ? 8.074 3.046 -10.922 1.00 93.44 89 ALA A O 1
ATOM 654 N N . ARG A 1 90 ? 9.344 4.885 -10.852 1.00 91.25 90 ARG A N 1
ATOM 655 C CA . ARG A 1 90 ? 8.367 5.647 -10.050 1.00 91.25 90 ARG A CA 1
ATOM 656 C C . ARG A 1 90 ? 7.076 5.915 -10.820 1.00 91.25 90 ARG A C 1
ATOM 658 O O . ARG A 1 90 ? 5.997 5.782 -10.249 1.00 91.25 90 ARG A O 1
ATOM 665 N N . ARG A 1 91 ? 7.171 6.260 -12.108 1.00 93.44 91 ARG A N 1
ATOM 666 C CA . ARG A 1 91 ? 5.994 6.444 -12.970 1.00 93.44 91 ARG A CA 1
ATOM 667 C C . ARG A 1 91 ? 5.222 5.137 -13.142 1.00 93.44 91 ARG A C 1
ATOM 669 O O . ARG A 1 91 ? 3.998 5.149 -13.035 1.00 93.44 91 ARG A O 1
ATOM 676 N N . ALA A 1 92 ? 5.930 4.028 -13.350 1.00 96.19 92 ALA A N 1
ATOM 677 C CA . ALA A 1 92 ? 5.329 2.708 -13.461 1.00 96.19 92 ALA A CA 1
ATOM 678 C C . ALA A 1 92 ? 4.579 2.322 -12.180 1.00 96.19 92 ALA A C 1
ATOM 680 O O . ALA A 1 92 ? 3.426 1.907 -12.255 1.00 96.19 92 ALA A O 1
ATOM 681 N N . ALA A 1 93 ? 5.162 2.569 -11.003 1.00 96.25 93 ALA A N 1
ATOM 682 C CA . ALA A 1 93 ? 4.486 2.351 -9.726 1.00 96.25 93 ALA A CA 1
ATOM 683 C C . ALA A 1 93 ? 3.201 3.184 -9.576 1.00 96.25 93 ALA A C 1
ATOM 685 O O . ALA A 1 93 ? 2.183 2.654 -9.137 1.00 96.25 93 ALA A O 1
ATOM 686 N N . THR A 1 94 ? 3.208 4.458 -9.985 1.00 94.69 94 THR A N 1
ATOM 687 C CA . THR A 1 94 ? 1.997 5.301 -9.993 1.00 94.69 94 THR A CA 1
ATOM 688 C C . THR A 1 94 ? 0.918 4.737 -10.920 1.00 94.69 94 THR A C 1
ATOM 690 O O . THR A 1 94 ? -0.255 4.700 -10.553 1.00 94.69 94 THR A O 1
ATOM 693 N N . GLN A 1 95 ? 1.294 4.264 -12.111 1.00 96.31 95 GLN A N 1
ATOM 694 C CA . GLN A 1 95 ? 0.348 3.670 -13.059 1.00 96.31 95 GLN A CA 1
ATOM 695 C C . GLN A 1 95 ? -0.198 2.325 -12.558 1.00 96.31 95 GLN A C 1
ATOM 697 O O . GLN A 1 95 ? -1.404 2.097 -12.620 1.00 96.31 95 GLN A O 1
ATOM 702 N N . LEU A 1 96 ? 0.649 1.467 -11.983 1.00 97.25 96 LEU A N 1
ATOM 703 C CA . LEU A 1 96 ? 0.231 0.227 -11.319 1.00 97.25 96 LEU A CA 1
ATOM 704 C C . LEU A 1 96 ? -0.735 0.507 -10.160 1.00 97.25 96 LEU A C 1
ATOM 706 O O . LEU A 1 96 ? -1.752 -0.174 -10.031 1.00 97.25 96 LEU A O 1
ATOM 710 N N . ALA A 1 97 ? -0.474 1.553 -9.369 1.00 95.81 97 ALA A N 1
ATOM 711 C CA . ALA A 1 97 ? -1.373 1.988 -8.305 1.00 95.81 97 ALA A CA 1
ATOM 712 C C . ALA A 1 97 ? -2.754 2.420 -8.846 1.00 95.81 97 ALA A C 1
ATOM 714 O O . ALA A 1 97 ? -3.780 2.126 -8.229 1.00 95.81 97 ALA A O 1
ATOM 715 N N . ALA A 1 98 ? -2.800 3.056 -10.020 1.00 95.62 98 ALA A N 1
ATOM 716 C CA . ALA A 1 98 ? -4.045 3.479 -10.662 1.00 95.62 98 ALA A CA 1
ATOM 717 C C . ALA A 1 98 ? -4.894 2.307 -11.199 1.00 95.62 98 ALA A C 1
ATOM 719 O O . ALA A 1 98 ? -6.118 2.413 -11.235 1.00 95.62 98 ALA A O 1
ATOM 720 N N . TYR A 1 99 ? -4.285 1.166 -11.550 1.00 96.31 99 TYR A N 1
ATOM 721 C CA . TYR A 1 99 ? -5.021 -0.045 -11.956 1.00 96.31 99 TYR A CA 1
ATOM 722 C C . TYR A 1 99 ? -5.788 -0.727 -10.807 1.00 96.31 99 TYR A C 1
ATOM 724 O O . TYR A 1 99 ? -6.602 -1.630 -11.048 1.00 96.31 99 TYR A O 1
ATOM 732 N N . GLY A 1 100 ? -5.556 -0.307 -9.558 1.00 95.56 100 GLY A N 1
ATOM 733 C CA . GLY A 1 100 ? -6.262 -0.821 -8.386 1.00 95.56 100 GLY A CA 1
ATOM 734 C C . GLY A 1 100 ? -6.111 -2.336 -8.222 1.00 95.56 100 GLY A C 1
ATOM 735 O O . GLY A 1 100 ? -5.079 -2.927 -8.547 1.00 95.56 100 GLY A O 1
ATOM 736 N N . LYS A 1 101 ? -7.193 -2.985 -7.775 1.00 95.88 101 LYS A N 1
ATOM 737 C CA . LYS A 1 101 ? -7.254 -4.441 -7.559 1.00 95.88 101 LYS A CA 1
ATOM 738 C C . LYS A 1 101 ? -6.952 -5.254 -8.825 1.00 95.88 101 LYS A C 1
ATOM 740 O O . LYS A 1 101 ? -6.511 -6.395 -8.724 1.00 95.88 101 LYS A O 1
ATOM 745 N N . THR A 1 102 ? -7.133 -4.683 -10.016 1.00 96.69 102 THR A N 1
ATOM 746 C CA . THR A 1 102 ? -6.862 -5.391 -11.276 1.00 96.69 102 THR A CA 1
ATOM 747 C C . THR A 1 102 ? -5.376 -5.680 -11.489 1.00 96.69 102 THR A C 1
ATOM 749 O O . THR A 1 102 ? -5.042 -6.620 -12.203 1.00 96.69 102 THR A O 1
ATOM 752 N N . ALA A 1 103 ? -4.480 -4.923 -10.845 1.00 97.69 103 ALA A N 1
ATOM 753 C CA . ALA A 1 103 ? -3.042 -5.180 -10.893 1.00 97.69 103 ALA A CA 1
ATOM 754 C C . ALA A 1 103 ? -2.598 -6.309 -9.946 1.00 97.69 103 ALA A C 1
ATOM 756 O O . ALA A 1 103 ? -1.535 -6.890 -10.155 1.00 97.69 103 ALA A O 1
ATOM 757 N N . PHE A 1 104 ? -3.396 -6.649 -8.923 1.00 97.50 104 PHE A N 1
ATOM 758 C CA . PHE A 1 104 ? -2.991 -7.581 -7.862 1.00 97.50 104 PHE A CA 1
ATOM 759 C C . PHE A 1 104 ? -2.524 -8.947 -8.376 1.00 97.50 104 PHE A C 1
ATOM 761 O O . PHE A 1 104 ? -1.497 -9.415 -7.889 1.00 97.50 104 PHE A O 1
ATOM 768 N N . PRO A 1 105 ? -3.188 -9.598 -9.356 1.00 97.19 105 PRO A N 1
ATOM 769 C CA . PRO A 1 105 ? -2.712 -10.885 -9.854 1.00 97.19 105 PRO A CA 1
ATOM 770 C C . PRO A 1 105 ? -1.292 -10.805 -10.422 1.00 97.19 105 PRO A C 1
ATOM 772 O O . PRO A 1 105 ? -0.475 -11.676 -10.135 1.00 97.19 105 PRO A O 1
ATOM 775 N N . ALA A 1 106 ? -0.985 -9.751 -11.181 1.00 97.75 106 ALA A N 1
ATOM 776 C CA . ALA A 1 106 ? 0.333 -9.555 -11.768 1.00 97.75 106 ALA A CA 1
ATOM 777 C C . ALA A 1 106 ? 1.369 -9.175 -10.702 1.00 97.75 106 ALA A C 1
ATOM 779 O O . ALA A 1 106 ? 2.391 -9.845 -10.601 1.00 97.75 106 ALA A O 1
ATOM 780 N N . LEU A 1 107 ? 1.065 -8.202 -9.834 1.00 97.75 107 LEU A N 1
ATOM 781 C CA . LEU A 1 107 ? 1.938 -7.817 -8.715 1.00 97.75 107 LEU A CA 1
ATOM 782 C C . LEU A 1 107 ? 2.293 -9.031 -7.845 1.00 97.75 107 LEU A C 1
ATOM 784 O O . LEU A 1 107 ? 3.456 -9.234 -7.511 1.00 97.75 107 LEU A O 1
ATOM 788 N N . ARG A 1 108 ? 1.313 -9.896 -7.555 1.00 96.38 108 ARG A N 1
ATOM 789 C CA . ARG A 1 108 ? 1.521 -11.125 -6.783 1.00 96.38 108 ARG A CA 1
ATOM 790 C C . ARG A 1 108 ? 2.462 -12.113 -7.474 1.00 96.38 108 ARG A C 1
ATOM 792 O O . ARG A 1 108 ? 3.296 -12.707 -6.798 1.00 96.38 108 ARG A O 1
ATOM 799 N N . ARG A 1 109 ? 2.358 -12.296 -8.798 1.00 96.69 109 ARG A N 1
ATOM 800 C CA . ARG A 1 109 ? 3.276 -13.177 -9.555 1.00 96.69 109 ARG A CA 1
ATOM 801 C C . ARG A 1 109 ? 4.738 -12.734 -9.442 1.00 96.69 109 ARG A C 1
ATOM 803 O O . ARG A 1 109 ? 5.618 -13.576 -9.564 1.00 96.69 109 ARG A O 1
ATOM 810 N N . HIS A 1 110 ? 4.982 -11.448 -9.191 1.00 96.75 110 HIS A N 1
ATOM 811 C CA . HIS A 1 110 ? 6.318 -10.864 -9.081 1.00 96.75 110 HIS A CA 1
ATOM 812 C C . HIS A 1 110 ? 6.782 -10.632 -7.630 1.00 96.75 110 HIS A C 1
ATOM 814 O O . HIS A 1 110 ? 7.820 -10.015 -7.416 1.00 96.75 110 HIS A O 1
ATOM 820 N N . MET A 1 111 ? 6.102 -11.209 -6.631 1.00 95.06 111 MET A N 1
ATOM 821 C CA . MET A 1 111 ? 6.523 -11.208 -5.211 1.00 95.06 111 MET A CA 1
ATOM 822 C C . MET A 1 111 ? 7.743 -12.108 -4.915 1.00 95.06 111 MET A C 1
ATOM 824 O O . MET A 1 111 ? 8.067 -12.384 -3.765 1.00 95.06 111 MET A O 1
ATOM 828 N N . SER A 1 112 ? 8.405 -12.619 -5.950 1.00 95.31 112 SER A N 1
ATOM 829 C CA . SER A 1 112 ? 9.702 -13.299 -5.862 1.00 95.31 112 SER A CA 1
ATOM 830 C C . SER A 1 112 ? 10.713 -12.713 -6.854 1.00 95.31 112 SER A C 1
ATOM 832 O O . SER A 1 112 ? 11.731 -13.336 -7.162 1.00 95.31 112 SER A O 1
ATOM 834 N N . ASP A 1 113 ? 10.408 -11.547 -7.430 1.00 95.81 113 ASP A N 1
ATOM 835 C CA . ASP A 1 113 ? 11.257 -10.874 -8.404 1.00 95.81 113 ASP A CA 1
ATOM 836 C C . ASP A 1 113 ? 12.333 -10.051 -7.688 1.00 95.81 113 ASP A C 1
ATOM 838 O O . ASP A 1 113 ? 12.099 -8.947 -7.198 1.00 95.81 113 ASP A O 1
ATOM 842 N N . HIS A 1 114 ? 13.538 -10.611 -7.628 1.00 95.00 114 HIS A N 1
ATOM 843 C CA . HIS A 1 114 ? 14.665 -9.996 -6.931 1.00 95.00 114 HIS A CA 1
ATOM 844 C C . HIS A 1 114 ? 15.488 -9.037 -7.800 1.00 95.00 114 HIS A C 1
ATOM 846 O O . HIS A 1 114 ? 16.586 -8.644 -7.388 1.00 95.00 114 HIS A O 1
ATOM 852 N N . ARG A 1 115 ? 15.017 -8.676 -9.004 1.00 94.50 115 ARG A N 1
ATOM 853 C CA . ARG A 1 115 ? 15.660 -7.630 -9.811 1.00 94.50 115 ARG A CA 1
ATOM 854 C C . ARG A 1 115 ? 15.676 -6.317 -9.035 1.00 94.50 115 ARG A C 1
ATOM 856 O O . ARG A 1 115 ? 14.741 -5.998 -8.306 1.00 94.50 115 ARG A O 1
ATOM 863 N N . GLN A 1 116 ? 16.744 -5.548 -9.193 1.00 91.69 116 GLN A N 1
ATOM 864 C CA . GLN A 1 116 ? 16.905 -4.276 -8.498 1.00 91.69 116 GLN A CA 1
ATOM 865 C C . GLN A 1 116 ? 15.835 -3.263 -8.930 1.00 91.69 116 GLN A C 1
ATOM 867 O O . GLN A 1 116 ? 15.654 -3.013 -10.123 1.00 91.69 116 GLN A O 1
ATOM 872 N N . SER A 1 117 ? 15.181 -2.627 -7.959 1.00 92.81 117 SER A N 1
ATOM 873 C CA . SER A 1 117 ? 14.215 -1.543 -8.144 1.00 92.81 117 SER A CA 1
ATOM 874 C C . SER A 1 117 ? 14.651 -0.286 -7.383 1.00 92.81 117 SER A C 1
ATOM 876 O O . SER A 1 117 ? 15.703 -0.242 -6.745 1.00 92.81 117 SER A O 1
ATOM 878 N N . VAL A 1 118 ? 13.864 0.784 -7.477 1.00 89.00 118 VAL A N 1
ATOM 879 C CA . VAL A 1 118 ? 14.037 1.955 -6.612 1.00 89.00 118 VAL A CA 1
ATOM 880 C C . VAL A 1 118 ? 13.602 1.636 -5.185 1.00 89.00 118 VAL A C 1
ATOM 882 O O . VAL A 1 118 ? 12.785 0.754 -4.948 1.00 89.00 118 VAL A O 1
ATOM 885 N N . ALA A 1 119 ? 14.097 2.410 -4.223 1.00 85.69 119 ALA A N 1
ATOM 886 C CA . ALA A 1 119 ? 13.642 2.290 -2.847 1.00 85.69 119 ALA A CA 1
ATOM 887 C C . ALA A 1 119 ? 12.183 2.763 -2.689 1.00 85.69 119 ALA A C 1
ATOM 889 O O . ALA A 1 119 ? 11.876 3.950 -2.891 1.00 85.69 119 ALA A O 1
ATOM 890 N N . PHE A 1 120 ? 11.304 1.829 -2.315 1.00 83.62 120 PHE A N 1
ATOM 891 C CA . PHE A 1 120 ? 9.922 2.084 -1.881 1.00 83.62 120 PHE A CA 1
ATOM 892 C C . PHE A 1 120 ? 9.792 2.119 -0.353 1.00 83.62 120 PHE A C 1
ATOM 894 O O . PHE A 1 120 ? 8.881 2.766 0.169 1.00 83.62 120 PHE A O 1
ATOM 901 N N . ARG A 1 121 ? 10.750 1.516 0.360 1.00 77.50 121 ARG A N 1
ATOM 902 C CA . ARG A 1 121 ? 10.954 1.629 1.810 1.00 77.50 121 ARG A CA 1
ATOM 903 C C . ARG A 1 121 ? 12.323 2.216 2.110 1.00 77.50 121 ARG A C 1
ATOM 905 O O . ARG A 1 121 ? 13.190 2.297 1.246 1.00 77.50 121 ARG A O 1
ATOM 912 N N . ARG A 1 122 ? 12.518 2.642 3.358 1.00 67.62 122 ARG A N 1
ATOM 913 C CA . ARG A 1 122 ? 13.799 3.196 3.816 1.00 67.62 122 ARG A CA 1
ATOM 914 C C . ARG A 1 122 ? 14.874 2.114 3.987 1.00 67.62 122 ARG A C 1
ATOM 916 O O . ARG A 1 122 ? 16.053 2.413 3.843 1.00 67.62 122 ARG A O 1
ATOM 923 N N . VAL A 1 123 ? 14.464 0.879 4.276 1.00 64.56 123 VAL A N 1
ATOM 924 C CA . VAL A 1 123 ? 15.341 -0.267 4.543 1.00 64.56 123 VAL A CA 1
ATOM 925 C C . VAL A 1 123 ? 14.891 -1.435 3.661 1.00 64.56 123 VAL A C 1
ATOM 927 O O . VAL A 1 123 ? 13.691 -1.665 3.586 1.00 64.56 123 VAL A O 1
ATOM 930 N N . MET A 1 124 ? 15.874 -2.055 2.986 1.00 65.31 124 MET A N 1
ATOM 931 C CA . MET A 1 124 ? 15.957 -3.332 2.232 1.00 65.31 124 MET A CA 1
ATOM 932 C C . MET A 1 124 ? 14.675 -4.109 1.849 1.00 65.31 124 MET A C 1
ATOM 934 O O . MET A 1 124 ? 13.748 -4.185 2.645 1.00 65.31 124 MET A O 1
ATOM 938 N N . PRO A 1 125 ? 14.673 -4.855 0.718 1.00 64.25 125 PRO A N 1
ATOM 939 C CA . PRO A 1 125 ? 15.770 -5.076 -0.241 1.00 64.25 125 PRO A CA 1
ATOM 940 C C . PRO A 1 125 ? 15.768 -4.169 -1.488 1.00 64.25 125 PRO A C 1
ATOM 942 O O . PRO A 1 125 ? 16.688 -4.277 -2.293 1.00 64.25 125 PRO A O 1
ATOM 945 N N . ASN A 1 126 ? 14.811 -3.244 -1.648 1.00 85.00 126 ASN A N 1
ATOM 946 C CA . ASN A 1 126 ? 14.675 -2.404 -2.855 1.00 85.00 126 ASN A CA 1
ATOM 947 C C . ASN A 1 126 ? 14.652 -3.231 -4.160 1.00 85.00 126 ASN A C 1
ATOM 949 O O . ASN A 1 126 ? 15.273 -2.849 -5.154 1.00 85.00 126 ASN A O 1
ATOM 953 N N . ASP A 1 127 ? 13.990 -4.387 -4.155 1.00 93.25 127 ASP A N 1
ATOM 954 C CA . ASP A 1 127 ? 13.769 -5.199 -5.349 1.00 93.25 127 ASP A CA 1
ATOM 955 C C . ASP A 1 127 ? 12.348 -5.010 -5.906 1.00 93.25 127 ASP A C 1
ATOM 957 O O . ASP A 1 127 ? 11.514 -4.299 -5.336 1.00 93.25 127 ASP A O 1
ATOM 961 N N . VAL A 1 128 ? 12.087 -5.590 -7.079 1.00 95.62 128 VAL A N 1
ATOM 962 C CA . VAL A 1 128 ? 10.762 -5.543 -7.718 1.00 95.62 128 VAL A CA 1
ATOM 963 C C . VAL A 1 128 ? 9.705 -6.208 -6.832 1.00 95.62 128 VAL A C 1
ATOM 965 O O . VAL A 1 128 ? 8.572 -5.729 -6.783 1.00 95.62 128 VAL A O 1
ATOM 968 N N . SER A 1 129 ? 10.073 -7.250 -6.087 1.00 95.25 129 SER A N 1
ATOM 969 C CA . SER A 1 129 ? 9.212 -7.894 -5.095 1.00 95.25 129 SER A CA 1
ATOM 970 C C . SER A 1 129 ? 8.722 -6.910 -4.029 1.00 95.25 129 SER A C 1
ATOM 972 O O . SER A 1 129 ? 7.514 -6.750 -3.839 1.00 95.25 129 SER A O 1
ATOM 974 N N . ASP A 1 130 ? 9.634 -6.174 -3.389 1.00 93.06 130 ASP A N 1
ATOM 975 C CA . ASP A 1 130 ? 9.287 -5.160 -2.391 1.00 93.06 130 ASP A CA 1
ATOM 976 C C . ASP A 1 130 ? 8.469 -4.014 -2.999 1.00 93.06 130 ASP A C 1
ATOM 978 O O . ASP A 1 130 ? 7.518 -3.526 -2.381 1.00 93.06 130 ASP A O 1
ATOM 982 N N . ALA A 1 131 ? 8.777 -3.612 -4.235 1.00 95.06 131 ALA A N 1
ATOM 983 C CA . ALA A 1 131 ? 7.972 -2.640 -4.966 1.00 95.06 131 ALA A CA 1
ATOM 984 C C . ALA A 1 131 ? 6.524 -3.130 -5.140 1.00 95.06 131 ALA A C 1
ATOM 986 O O . ALA A 1 131 ? 5.583 -2.401 -4.815 1.00 95.06 131 ALA A O 1
ATOM 987 N N . CYS A 1 132 ? 6.336 -4.377 -5.584 1.00 96.75 132 CYS A N 1
ATOM 988 C CA . CYS A 1 132 ? 5.020 -4.990 -5.754 1.00 96.75 132 CYS A CA 1
ATOM 989 C C . CYS A 1 132 ? 4.259 -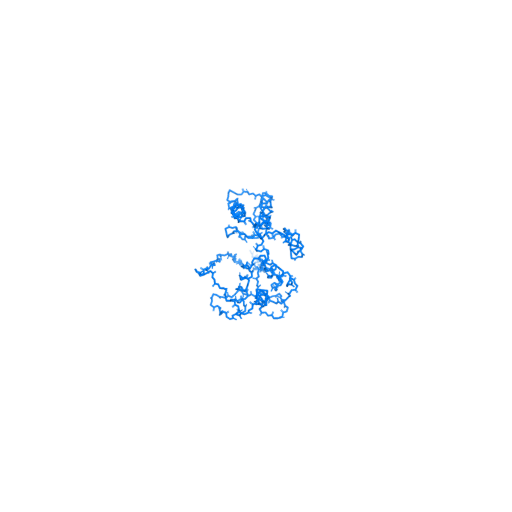5.067 -4.426 1.00 96.75 132 CYS A C 1
ATOM 991 O O . CYS A 1 132 ? 3.089 -4.674 -4.360 1.00 96.75 132 CYS A O 1
ATOM 993 N N . PHE A 1 133 ? 4.936 -5.489 -3.356 1.00 95.50 133 PHE A N 1
ATOM 994 C CA . PHE A 1 133 ? 4.368 -5.523 -2.014 1.00 95.50 133 PHE A CA 1
ATOM 995 C C . PHE A 1 133 ? 3.926 -4.132 -1.550 1.00 95.50 133 PHE A C 1
ATOM 997 O O . PHE A 1 133 ? 2.798 -3.956 -1.090 1.00 95.50 133 PHE A O 1
ATOM 1004 N N . CYS A 1 134 ? 4.788 -3.123 -1.700 1.00 93.75 134 CYS A N 1
ATOM 1005 C CA . CYS A 1 134 ? 4.491 -1.744 -1.322 1.00 93.75 134 CYS A CA 1
ATOM 1006 C C . CYS A 1 134 ? 3.307 -1.171 -2.096 1.00 93.75 134 CYS A C 1
ATOM 1008 O O . CYS A 1 134 ? 2.464 -0.507 -1.495 1.00 93.75 134 CYS A O 1
ATOM 1010 N N . ILE A 1 135 ? 3.223 -1.426 -3.405 1.00 96.50 135 ILE A N 1
ATOM 1011 C CA . ILE A 1 135 ? 2.105 -0.970 -4.238 1.00 96.50 135 ILE A CA 1
ATOM 1012 C C . ILE A 1 135 ? 0.795 -1.577 -3.723 1.00 96.50 135 ILE A C 1
ATOM 1014 O O . ILE A 1 135 ? -0.129 -0.824 -3.411 1.00 96.50 135 ILE A O 1
ATOM 1018 N N . MET A 1 136 ? 0.738 -2.902 -3.533 1.00 97.19 136 MET A N 1
ATOM 1019 C CA . MET A 1 136 ? -0.460 -3.568 -3.005 1.00 97.19 136 MET A CA 1
ATOM 1020 C C . MET A 1 136 ? -0.819 -3.065 -1.603 1.00 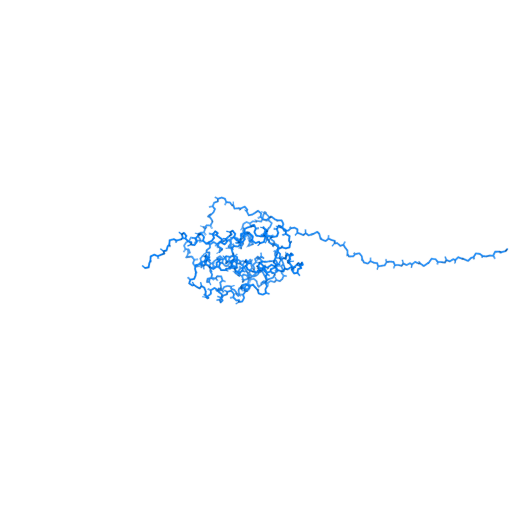97.19 136 MET A C 1
ATOM 1022 O O . MET A 1 136 ? -1.964 -2.679 -1.364 1.00 97.19 136 MET A O 1
ATOM 1026 N N . ARG A 1 137 ? 0.155 -2.999 -0.685 1.00 95.56 137 ARG A N 1
ATOM 1027 C CA . ARG A 1 137 ? -0.054 -2.503 0.684 1.00 95.56 137 ARG A CA 1
ATOM 1028 C C . ARG A 1 137 ? -0.610 -1.082 0.680 1.00 95.56 137 ARG A C 1
ATOM 1030 O O . ARG A 1 137 ? -1.585 -0.816 1.372 1.00 95.56 137 ARG A O 1
ATOM 1037 N N . ASN A 1 138 ? -0.032 -0.180 -0.110 1.00 94.56 138 ASN A N 1
ATOM 1038 C CA . ASN A 1 138 ? -0.471 1.214 -0.168 1.00 94.56 138 ASN A CA 1
ATOM 1039 C C . ASN A 1 138 ? -1.868 1.350 -0.794 1.00 94.56 138 ASN A C 1
ATOM 1041 O O . ASN A 1 138 ? -2.656 2.168 -0.328 1.00 94.56 138 ASN A O 1
ATOM 1045 N N . GLN A 1 139 ? -2.204 0.532 -1.798 1.00 96.44 139 GLN A N 1
ATOM 1046 C CA . GLN A 1 139 ? -3.557 0.482 -2.364 1.00 96.44 139 GLN A CA 1
ATOM 1047 C C . GLN A 1 139 ? -4.587 -0.046 -1.357 1.00 96.44 139 GLN A C 1
ATOM 1049 O O . GLN A 1 139 ? -5.714 0.446 -1.341 1.00 96.44 139 GLN A O 1
ATOM 1054 N N . ILE A 1 140 ? -4.216 -1.030 -0.530 1.00 97.44 140 ILE A N 1
ATOM 1055 C CA . ILE A 1 140 ? -5.099 -1.620 0.484 1.00 97.44 140 ILE A CA 1
ATOM 1056 C C . ILE A 1 140 ? -5.276 -0.681 1.681 1.00 97.44 140 ILE A C 1
ATOM 1058 O O . ILE A 1 140 ? -6.402 -0.461 2.098 1.00 97.44 140 ILE A O 1
ATOM 1062 N N . PHE A 1 141 ? -4.211 -0.096 2.227 1.00 95.94 141 PHE A N 1
ATOM 1063 C CA . PHE A 1 141 ? -4.346 0.823 3.362 1.00 95.94 141 PHE A CA 1
ATOM 1064 C C . PHE A 1 141 ? -4.912 2.188 2.958 1.00 95.94 141 PHE A C 1
ATOM 1066 O O . PHE A 1 141 ? -5.645 2.781 3.742 1.00 95.94 141 PHE A O 1
ATOM 1073 N N . ASN A 1 142 ? -4.593 2.679 1.750 1.00 95.81 142 ASN A N 1
ATOM 1074 C CA . ASN A 1 142 ? -5.140 3.919 1.182 1.00 95.81 142 ASN A CA 1
ATOM 1075 C C . ASN A 1 142 ? -5.110 5.091 2.183 1.00 95.81 142 ASN A C 1
ATOM 1077 O O . ASN A 1 142 ? -6.112 5.781 2.401 1.00 95.81 142 ASN A O 1
ATOM 1081 N N . LEU A 1 143 ? -3.952 5.254 2.831 1.00 95.00 143 LEU A N 1
ATOM 1082 C CA . LEU A 1 143 ? -3.760 6.228 3.898 1.00 95.00 143 LEU A CA 1
ATOM 1083 C C . LEU A 1 143 ? -3.996 7.649 3.374 1.00 95.00 143 LEU A C 1
ATOM 1085 O O . LEU A 1 143 ? -3.568 7.974 2.259 1.00 95.00 143 LEU A O 1
ATOM 1089 N N . PRO A 1 144 ? -4.659 8.507 4.159 1.00 95.44 144 PRO A N 1
ATOM 1090 C CA . PRO A 1 144 ? -4.867 9.887 3.767 1.00 95.44 144 PRO A CA 1
ATOM 1091 C C . PRO A 1 144 ? -3.549 10.670 3.888 1.00 95.44 144 PRO A C 1
ATOM 1093 O O . PRO A 1 144 ? -2.644 10.293 4.631 1.00 95.44 144 PRO A O 1
ATOM 1096 N N . LYS A 1 145 ? -3.412 11.749 3.111 1.00 92.62 145 LYS A N 1
ATOM 1097 C CA . LYS A 1 145 ? -2.146 12.501 2.994 1.00 92.62 145 LYS A CA 1
ATOM 1098 C C . LYS A 1 145 ? -1.725 13.200 4.289 1.00 92.62 145 LYS A C 1
ATOM 1100 O O . LYS A 1 145 ? -0.543 13.457 4.473 1.00 92.62 145 LYS A O 1
ATOM 1105 N N . ASP A 1 146 ? -2.698 13.531 5.126 1.00 93.88 146 ASP A N 1
ATOM 1106 C CA . ASP A 1 146 ? -2.559 14.177 6.430 1.00 93.88 146 ASP A CA 1
ATOM 1107 C C . ASP A 1 146 ? -2.320 13.178 7.571 1.00 93.88 146 ASP A C 1
ATOM 1109 O O . ASP A 1 146 ? -2.098 13.595 8.700 1.00 93.88 146 ASP A O 1
ATOM 1113 N N . TYR A 1 147 ? -2.312 11.867 7.305 1.00 93.12 147 TYR A N 1
ATOM 1114 C CA . TYR A 1 147 ? -1.845 10.898 8.291 1.00 93.12 147 TYR A CA 1
ATOM 1115 C C . TYR A 1 147 ? -0.322 10.965 8.391 1.00 93.12 147 TYR A C 1
ATOM 1117 O O . TYR A 1 147 ? 0.388 10.698 7.416 1.00 93.12 147 TYR A O 1
ATOM 1125 N N . VAL A 1 148 ? 0.177 11.312 9.580 1.00 89.88 148 VAL A N 1
ATOM 1126 C CA . VAL A 1 148 ? 1.607 11.523 9.845 1.00 89.88 148 VAL A CA 1
ATOM 1127 C C . VAL A 1 148 ? 2.443 10.335 9.355 1.00 89.88 148 VAL A C 1
ATOM 1129 O O . VAL A 1 148 ? 2.008 9.186 9.411 1.00 89.88 148 VAL A O 1
ATOM 1132 N N . GLY A 1 149 ? 3.656 10.589 8.858 1.00 83.75 149 GLY A N 1
ATOM 1133 C CA . GLY A 1 149 ? 4.544 9.579 8.260 1.00 83.75 149 GLY A CA 1
ATOM 1134 C C . GLY A 1 149 ? 5.650 9.034 9.175 1.00 83.75 149 GLY A C 1
ATOM 1135 O O . GLY A 1 149 ? 6.538 8.337 8.686 1.00 83.75 149 GLY A O 1
ATOM 1136 N N . SER A 1 150 ? 5.651 9.369 10.471 1.00 86.50 150 SER A N 1
ATOM 1137 C CA . SER A 1 150 ? 6.672 8.910 11.424 1.00 86.50 150 SER A CA 1
ATOM 1138 C C . SER A 1 150 ? 6.592 7.397 11.664 1.00 86.50 150 SER A C 1
ATOM 1140 O O . SER A 1 150 ? 5.513 6.808 11.625 1.00 86.50 150 SER A O 1
ATOM 1142 N N . PHE A 1 151 ? 7.731 6.753 11.929 1.00 86.25 151 PHE A N 1
ATOM 1143 C CA . PHE A 1 151 ? 7.773 5.321 12.274 1.00 86.25 151 PHE A CA 1
ATOM 1144 C C . PHE A 1 151 ? 7.300 5.051 13.703 1.00 86.25 151 PHE A C 1
ATOM 1146 O O . PHE A 1 151 ? 6.685 4.021 13.974 1.00 86.25 151 PHE A O 1
ATOM 1153 N N . TYR A 1 152 ? 7.581 5.999 14.591 1.00 91.69 152 TYR A N 1
ATOM 1154 C CA . TYR A 1 152 ? 7.311 5.916 16.014 1.00 91.69 152 TYR A CA 1
ATOM 1155 C C . TYR A 1 152 ? 6.531 7.147 16.466 1.00 91.69 152 TYR A C 1
ATOM 1157 O O . TYR A 1 152 ? 6.589 8.200 15.815 1.00 91.69 152 TYR A O 1
ATOM 1165 N N . ARG A 1 153 ? 5.820 7.007 17.580 1.00 93.56 153 ARG A N 1
ATOM 1166 C CA . ARG A 1 153 ? 5.227 8.115 18.330 1.00 93.56 153 ARG A CA 1
ATOM 1167 C C . ARG A 1 153 ? 5.123 7.757 19.804 1.00 93.56 153 ARG A C 1
ATOM 1169 O O . ARG A 1 153 ? 5.255 6.588 20.167 1.00 93.56 153 ARG A O 1
ATOM 1176 N N . ASP A 1 154 ? 4.848 8.749 20.630 1.00 93.19 154 ASP A N 1
ATOM 1177 C CA . ASP A 1 154 ? 4.564 8.504 22.035 1.00 93.19 154 ASP A CA 1
ATOM 1178 C C . ASP A 1 154 ? 3.148 7.936 22.183 1.00 93.19 154 ASP A C 1
ATOM 1180 O O . ASP A 1 154 ? 2.224 8.309 21.455 1.00 93.19 154 ASP A O 1
ATOM 1184 N N . GLY A 1 155 ? 3.002 6.967 23.080 1.00 94.12 155 GLY A N 1
ATOM 1185 C CA . GLY A 1 155 ? 1.731 6.364 23.457 1.00 94.12 155 GLY A CA 1
ATOM 1186 C C . GLY A 1 155 ? 1.493 6.488 24.956 1.00 94.12 155 GLY A C 1
ATOM 1187 O O . GLY A 1 155 ? 2.359 6.934 25.709 1.00 94.12 155 GLY A O 1
ATOM 1188 N N . VAL A 1 156 ? 0.321 6.047 25.410 1.00 94.06 156 VAL A N 1
ATOM 1189 C CA . VAL A 1 156 ? -0.022 6.066 26.844 1.00 94.06 156 VAL A CA 1
ATOM 1190 C C . VAL A 1 156 ? 0.896 5.164 27.672 1.00 94.06 156 VAL A C 1
ATOM 1192 O O . VAL A 1 156 ? 1.155 5.459 28.835 1.00 94.06 156 VAL A O 1
ATOM 1195 N N . ASP A 1 157 ? 1.434 4.112 27.052 1.00 92.19 157 ASP A N 1
ATOM 1196 C CA . ASP A 1 157 ? 2.350 3.153 27.679 1.00 92.19 157 ASP A CA 1
ATOM 1197 C C . ASP A 1 157 ? 3.829 3.571 27.587 1.00 92.19 157 ASP A C 1
ATOM 1199 O O . ASP A 1 157 ? 4.716 2.834 28.022 1.00 92.19 157 ASP A O 1
ATOM 1203 N N . GLY A 1 158 ? 4.119 4.743 27.015 1.00 91.38 158 GLY A N 1
ATOM 1204 C CA . GLY A 1 158 ? 5.463 5.307 26.947 1.00 91.38 158 GLY A CA 1
ATOM 1205 C C . GLY A 1 158 ? 5.883 5.760 25.548 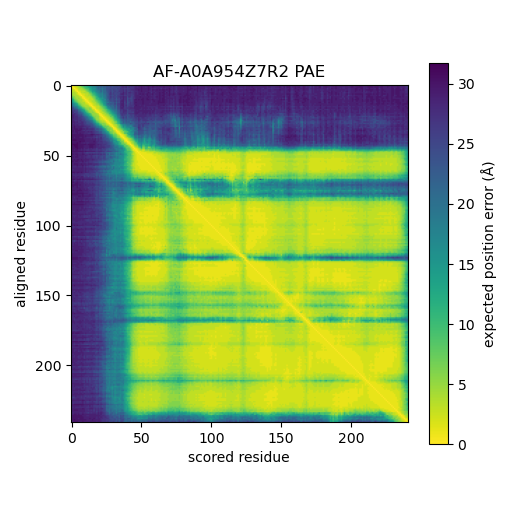1.00 91.38 158 GLY A C 1
ATOM 1206 O O . GLY A 1 158 ? 5.120 5.654 24.584 1.00 91.38 158 GLY A O 1
ATOM 1207 N N . PRO A 1 159 ? 7.111 6.284 25.437 1.00 91.19 159 PRO A N 1
ATOM 1208 C CA . PRO A 1 159 ? 7.609 6.849 24.197 1.00 91.19 159 PRO A CA 1
ATOM 1209 C C . PRO A 1 159 ? 7.969 5.778 23.165 1.00 91.19 159 PRO A C 1
ATOM 1211 O O . PRO A 1 159 ? 8.185 4.612 23.500 1.00 91.19 159 PRO A O 1
ATOM 1214 N N . MET A 1 160 ? 8.128 6.205 21.911 1.00 89.38 160 MET A N 1
ATOM 1215 C CA . MET A 1 160 ? 8.678 5.386 20.817 1.00 89.38 160 MET A CA 1
ATOM 1216 C C . MET A 1 160 ? 7.894 4.096 20.505 1.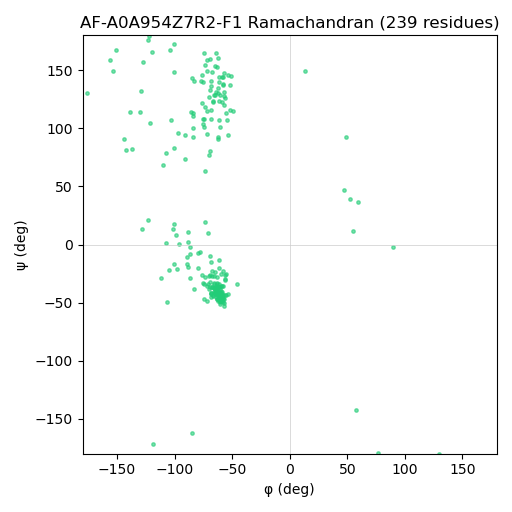00 89.38 160 MET A C 1
ATOM 1218 O O . MET A 1 160 ? 8.473 3.077 20.125 1.00 89.38 160 MET A O 1
ATOM 1222 N N . GLN A 1 161 ? 6.568 4.135 20.610 1.00 91.75 161 GLN A N 1
ATOM 1223 C CA . GLN A 1 161 ? 5.704 3.048 20.156 1.00 91.75 161 GLN A CA 1
ATOM 1224 C C . GLN A 1 161 ? 5.713 2.983 18.625 1.00 91.75 161 GLN A C 1
ATOM 1226 O O . GLN A 1 161 ? 5.475 3.987 17.943 1.00 91.75 161 GLN A O 1
ATOM 1231 N N . SER A 1 162 ? 5.998 1.801 18.074 1.00 90.75 162 SER A N 1
ATOM 1232 C CA . SER A 1 162 ? 5.941 1.559 16.631 1.00 90.75 162 SER A CA 1
ATOM 1233 C C . SER A 1 162 ? 4.522 1.755 16.123 1.00 90.75 162 SER A C 1
ATOM 1235 O O . SER A 1 162 ? 3.571 1.179 16.654 1.00 90.75 162 SER A O 1
ATOM 1237 N N . ARG A 1 163 ? 4.370 2.530 15.054 1.00 89.88 163 ARG A N 1
ATOM 1238 C CA . ARG A 1 163 ? 3.043 2.794 14.501 1.00 89.88 163 ARG A CA 1
ATOM 1239 C C . ARG A 1 163 ? 2.510 1.606 13.709 1.00 89.88 163 ARG A C 1
ATOM 1241 O O . ARG A 1 163 ? 3.289 0.955 13.009 1.00 89.88 163 ARG A O 1
ATOM 1248 N N . PRO A 1 164 ? 1.190 1.342 13.719 1.00 90.81 164 PRO A N 1
ATOM 1249 C CA . PRO A 1 164 ? 0.685 0.046 13.277 1.00 90.81 164 PRO A CA 1
ATOM 1250 C C . PRO A 1 164 ? 0.855 -0.225 11.784 1.00 90.81 164 PRO A C 1
ATOM 1252 O O . PRO A 1 164 ? 1.033 -1.367 11.377 1.00 90.81 164 PRO A O 1
ATOM 1255 N N . PHE A 1 165 ? 0.889 0.824 10.959 1.00 86.69 165 PHE A N 1
ATOM 1256 C CA . PHE A 1 165 ? 1.204 0.702 9.532 1.00 86.69 165 PHE A CA 1
ATOM 1257 C C . PHE A 1 165 ? 2.644 0.216 9.259 1.00 86.69 165 PHE A C 1
ATOM 1259 O O . PHE A 1 165 ? 2.924 -0.332 8.191 1.00 86.69 165 PHE A O 1
ATOM 1266 N N . PHE A 1 166 ? 3.554 0.422 10.215 1.00 83.25 166 PHE A N 1
ATOM 1267 C CA . PHE A 1 166 ? 4.965 0.042 10.141 1.00 83.25 166 PHE A CA 1
ATOM 1268 C C . PHE A 1 166 ? 5.323 -1.153 11.040 1.00 83.25 166 PHE A C 1
ATOM 1270 O O . PHE A 1 166 ? 6.494 -1.524 11.079 1.00 83.25 166 PHE A O 1
ATOM 1277 N N . LEU A 1 167 ? 4.361 -1.743 11.761 1.00 80.44 167 LEU A N 1
ATOM 1278 C CA . LEU A 1 167 ? 4.603 -2.929 12.588 1.00 80.44 167 LEU A CA 1
ATOM 1279 C C . LEU A 1 167 ? 4.992 -4.137 11.730 1.00 80.44 167 LEU A C 1
ATOM 1281 O O . LEU A 1 167 ? 4.587 -4.267 10.584 1.00 80.44 167 LEU A O 1
ATOM 1285 N N . GLU A 1 168 ? 5.738 -5.072 12.299 1.00 72.25 168 GLU A N 1
ATOM 1286 C CA . GLU A 1 168 ? 5.874 -6.410 11.730 1.00 72.25 168 GLU A CA 1
ATOM 1287 C C . GLU A 1 168 ? 5.602 -7.418 12.857 1.00 72.25 168 GLU A C 1
ATOM 1289 O O . GLU A 1 168 ? 6.352 -7.433 13.837 1.00 72.25 168 GLU A O 1
ATOM 1294 N N . PRO A 1 169 ? 4.514 -8.213 12.780 1.00 70.69 169 PRO A N 1
ATOM 1295 C CA . PRO A 1 169 ? 3.507 -8.254 11.707 1.00 70.69 169 PRO A CA 1
ATOM 1296 C C . PRO A 1 169 ? 2.492 -7.085 11.763 1.00 70.69 169 PRO A C 1
ATOM 1298 O O . PRO A 1 169 ? 2.026 -6.716 12.840 1.00 70.69 169 PRO A O 1
ATOM 1301 N N . THR A 1 170 ? 2.105 -6.526 10.602 1.00 85.56 170 THR A N 1
ATOM 1302 C CA . THR A 1 170 ? 0.869 -5.710 10.481 1.00 85.56 170 THR A CA 1
ATOM 1303 C C . THR A 1 170 ? -0.357 -6.614 10.246 1.00 85.56 170 THR A C 1
ATOM 1305 O O . THR A 1 170 ? -0.287 -7.827 10.436 1.00 85.56 170 THR A O 1
ATOM 1308 N N . LEU A 1 171 ? -1.472 -6.055 9.752 1.00 92.31 171 LEU A N 1
ATOM 1309 C CA . LEU A 1 171 ? -2.593 -6.794 9.155 1.00 92.31 171 LEU A CA 1
ATOM 1310 C C . LEU A 1 171 ? -2.154 -7.888 8.161 1.00 92.31 171 LEU A C 1
ATOM 1312 O O . LEU A 1 171 ? -2.814 -8.921 8.044 1.00 92.31 171 LEU A O 1
ATOM 1316 N N . PHE A 1 172 ? -1.069 -7.637 7.429 1.00 93.75 172 PHE A N 1
ATOM 1317 C CA . PHE A 1 172 ? -0.356 -8.605 6.600 1.00 93.75 172 PHE A CA 1
ATOM 1318 C C . PHE A 1 172 ? 1.099 -8.156 6.398 1.00 93.75 172 PHE A C 1
ATOM 1320 O O . PHE A 1 172 ? 1.443 -6.979 6.497 1.00 93.75 172 PHE A O 1
ATOM 1327 N N . ASP A 1 173 ? 1.967 -9.090 6.062 1.00 92.38 173 ASP A N 1
ATOM 1328 C CA . ASP A 1 173 ? 3.357 -8.853 5.683 1.00 92.38 173 ASP A CA 1
ATOM 1329 C C . ASP A 1 173 ? 3.611 -9.335 4.247 1.00 92.38 173 ASP A C 1
ATOM 1331 O O . ASP A 1 173 ? 2.679 -9.649 3.497 1.00 92.38 173 ASP A O 1
ATOM 1335 N N . HIS A 1 174 ? 4.880 -9.337 3.844 1.00 90.88 174 HIS A N 1
ATOM 1336 C CA . HIS A 1 174 ? 5.290 -9.745 2.506 1.00 90.88 174 HIS A CA 1
ATOM 1337 C C . HIS A 1 174 ? 4.867 -11.191 2.183 1.00 90.88 174 HIS A C 1
ATOM 1339 O O . HIS A 1 174 ? 4.464 -11.474 1.054 1.00 90.88 174 HIS A O 1
ATOM 1345 N N . ASP A 1 175 ? 4.888 -12.080 3.178 1.00 91.31 175 ASP A N 1
ATOM 1346 C CA . ASP A 1 175 ? 4.620 -13.510 3.006 1.00 91.31 175 ASP A CA 1
ATOM 1347 C C . ASP A 1 175 ? 3.120 -13.831 3.097 1.00 91.31 175 ASP A C 1
ATOM 1349 O O . ASP A 1 175 ? 2.623 -14.763 2.461 1.00 91.31 175 ASP A O 1
ATOM 1353 N N . THR A 1 176 ? 2.363 -13.034 3.855 1.00 94.25 176 THR A N 1
ATOM 1354 C CA . THR A 1 176 ? 0.946 -13.290 4.154 1.00 94.25 176 THR A CA 1
ATOM 1355 C C . THR A 1 176 ? -0.034 -12.481 3.304 1.00 94.25 176 THR A C 1
ATOM 1357 O O . THR A 1 176 ? -1.201 -12.873 3.191 1.00 94.25 176 THR A O 1
ATOM 1360 N N . ILE A 1 177 ? 0.401 -11.404 2.633 1.00 94.88 177 ILE A N 1
ATOM 1361 C CA . ILE A 1 177 ? -0.486 -10.562 1.807 1.00 94.88 177 ILE A CA 1
ATOM 1362 C C . ILE A 1 177 ? -1.189 -11.355 0.695 1.00 94.88 177 ILE A C 1
ATOM 1364 O O . ILE A 1 177 ? -2.360 -11.107 0.409 1.00 94.88 177 ILE A O 1
ATOM 1368 N N . GLY A 1 178 ? -0.515 -12.344 0.098 1.00 94.88 178 GLY A N 1
ATOM 1369 C CA . GLY A 1 178 ? -1.098 -13.186 -0.950 1.00 94.88 178 GLY A CA 1
ATOM 1370 C C . GLY A 1 178 ? -2.321 -13.961 -0.455 1.00 94.88 178 GLY A C 1
ATOM 1371 O O . GLY A 1 178 ? -3.388 -13.884 -1.064 1.00 94.88 178 GLY A O 1
ATOM 1372 N N . ALA A 1 179 ? -2.190 -14.636 0.691 1.00 95.81 179 ALA A N 1
ATOM 1373 C CA . ALA A 1 179 ? -3.294 -15.356 1.323 1.00 95.81 179 ALA A CA 1
ATOM 1374 C C . ALA A 1 179 ? -4.403 -14.400 1.797 1.00 95.81 179 ALA A C 1
ATOM 1376 O O . ALA A 1 179 ? -5.591 -14.705 1.668 1.00 95.81 179 ALA A O 1
ATOM 1377 N N . TRP A 1 180 ? -4.030 -13.217 2.298 1.00 96.69 180 TRP A N 1
ATOM 1378 C CA . TRP A 1 180 ? -4.986 -12.195 2.725 1.00 96.69 180 TRP A CA 1
ATOM 1379 C C . TRP A 1 180 ? -5.847 -11.676 1.561 1.00 96.69 180 TRP A C 1
ATOM 1381 O O . TRP A 1 180 ? -7.062 -11.522 1.724 1.00 96.69 180 TRP A O 1
ATOM 1391 N N . ILE A 1 181 ? -5.241 -11.450 0.388 1.00 96.31 181 ILE A N 1
ATOM 1392 C CA . ILE A 1 181 ? -5.937 -11.049 -0.844 1.00 96.31 181 ILE A CA 1
ATOM 1393 C C . ILE A 1 181 ? -6.849 -12.174 -1.344 1.00 96.31 181 ILE A C 1
ATOM 1395 O O . ILE A 1 181 ? -8.003 -11.904 -1.681 1.00 96.31 181 ILE A O 1
ATOM 1399 N N . ASP A 1 182 ? -6.375 -13.421 -1.358 1.00 95.44 182 ASP A N 1
ATOM 1400 C CA . ASP A 1 182 ? -7.156 -14.569 -1.838 1.00 95.44 182 ASP A CA 1
ATOM 1401 C C . ASP A 1 182 ? -8.417 -14.794 -0.992 1.00 95.44 182 ASP A C 1
ATOM 1403 O O . ASP A 1 182 ? -9.510 -14.970 -1.534 1.00 95.44 182 ASP A O 1
ATOM 1407 N N . ALA A 1 183 ? -8.308 -14.662 0.335 1.00 97.62 183 ALA A N 1
ATOM 1408 C CA . ALA A 1 183 ? -9.451 -14.726 1.250 1.00 97.62 183 ALA A CA 1
ATOM 1409 C C . ALA A 1 183 ? -10.502 -13.618 1.010 1.00 97.62 183 ALA A C 1
ATOM 1411 O O . ALA A 1 183 ? -11.613 -13.682 1.539 1.00 97.62 183 ALA A O 1
ATOM 1412 N N . ARG A 1 184 ? -10.161 -12.593 0.220 1.00 97.25 184 ARG A N 1
ATOM 1413 C CA . ARG A 1 184 ? -10.994 -11.426 -0.117 1.00 97.25 184 ARG A CA 1
ATOM 1414 C C . ARG A 1 184 ? -11.173 -11.280 -1.626 1.00 97.25 184 ARG A C 1
ATOM 1416 O O . ARG A 1 184 ? -11.519 -10.202 -2.116 1.00 97.25 184 ARG A O 1
ATOM 1423 N N . ALA A 1 185 ? -10.977 -12.359 -2.386 1.00 94.88 185 ALA A N 1
ATOM 1424 C 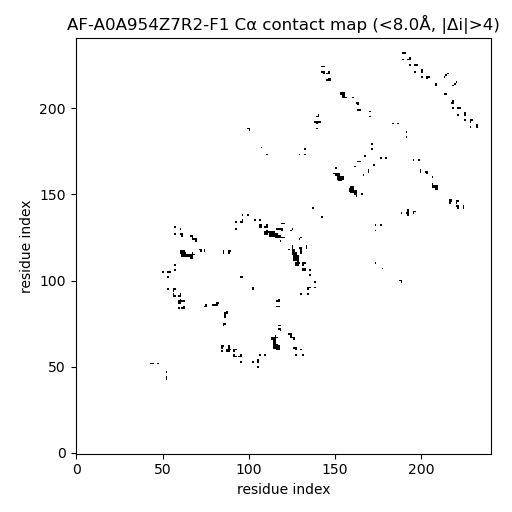CA . ALA A 1 185 ? -11.049 -12.334 -3.843 1.00 94.88 185 ALA A CA 1
ATOM 1425 C C . ALA A 1 185 ? -12.396 -11.802 -4.367 1.00 94.88 185 ALA A C 1
ATOM 1427 O O . ALA A 1 185 ? -12.419 -11.134 -5.400 1.00 94.88 185 ALA A O 1
ATOM 1428 N N . ASN A 1 186 ? -13.492 -12.002 -3.630 1.00 95.38 186 ASN A N 1
ATOM 1429 C CA . ASN A 1 186 ? -14.830 -11.510 -3.969 1.00 95.38 186 ASN A CA 1
ATOM 1430 C C . ASN A 1 186 ? -15.145 -10.081 -3.479 1.00 95.38 186 ASN A C 1
ATOM 1432 O O . ASN A 1 186 ? -16.174 -9.539 -3.870 1.00 95.38 186 ASN A O 1
ATOM 1436 N N . ARG A 1 187 ? -14.287 -9.459 -2.661 1.00 95.81 187 ARG A N 1
ATOM 1437 C CA . ARG A 1 187 ? -14.494 -8.094 -2.148 1.00 95.81 187 ARG A CA 1
ATOM 1438 C C . ARG A 1 187 ? -14.001 -7.048 -3.139 1.00 95.81 187 ARG A C 1
ATOM 1440 O O . ARG A 1 187 ? -12.975 -7.233 -3.787 1.00 95.81 187 ARG A O 1
ATOM 1447 N N . SER A 1 188 ? -14.685 -5.926 -3.260 1.00 96.12 188 SER A N 1
ATOM 1448 C CA . SER A 1 188 ? -14.169 -4.738 -3.941 1.00 96.12 188 SER A CA 1
ATOM 1449 C C . SER A 1 188 ? -12.914 -4.194 -3.243 1.00 96.12 188 SER A C 1
ATOM 1451 O O . SER A 1 188 ? -12.657 -4.477 -2.072 1.00 96.12 188 SER A O 1
ATOM 1453 N N . LEU A 1 189 ? -12.123 -3.381 -3.954 1.00 96.62 189 LEU A N 1
ATOM 1454 C CA . LEU A 1 189 ? -10.969 -2.714 -3.340 1.00 96.62 189 LEU A CA 1
ATOM 1455 C C . LEU A 1 189 ? -11.403 -1.808 -2.177 1.00 96.62 189 LEU A C 1
ATOM 1457 O O . LEU A 1 189 ? -10.755 -1.811 -1.138 1.00 96.62 189 LEU A O 1
ATOM 1461 N N . THR A 1 190 ? -12.519 -1.091 -2.325 1.00 97.44 190 THR A N 1
ATOM 1462 C CA . THR A 1 190 ? -13.081 -0.225 -1.280 1.00 97.44 190 THR A CA 1
ATOM 1463 C C . THR A 1 190 ? -13.432 -1.008 -0.013 1.00 97.44 190 THR A C 1
ATOM 1465 O O . THR A 1 190 ? -13.104 -0.564 1.082 1.00 97.44 190 THR A O 1
ATOM 1468 N N . GLU A 1 191 ? -14.028 -2.199 -0.126 1.00 97.25 191 GLU A N 1
ATOM 1469 C CA . GLU A 1 191 ? -14.305 -3.056 1.039 1.00 97.25 191 GLU A CA 1
ATOM 1470 C C . GLU A 1 191 ? -13.018 -3.522 1.734 1.00 97.25 191 GLU A C 1
ATOM 1472 O O . GLU A 1 191 ? -12.943 -3.512 2.963 1.00 97.25 191 GLU A O 1
ATOM 1477 N N . MET A 1 192 ? -11.987 -3.880 0.961 1.00 98.00 192 MET A N 1
ATOM 1478 C CA . MET A 1 192 ? -10.669 -4.242 1.500 1.00 98.00 192 MET A CA 1
ATOM 1479 C C . MET A 1 192 ? -10.004 -3.052 2.213 1.00 98.00 192 MET A C 1
ATOM 1481 O O . MET A 1 192 ? -9.387 -3.233 3.260 1.00 98.00 192 MET A O 1
ATOM 1485 N N . GLN A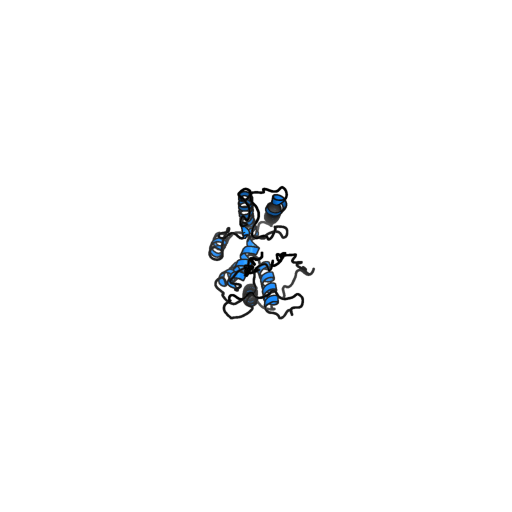 1 193 ? -10.165 -1.836 1.681 1.00 98.31 193 GLN A N 1
ATOM 1486 C CA . GLN A 1 193 ? -9.653 -0.602 2.286 1.00 98.31 193 GLN A CA 1
ATOM 1487 C C . GLN A 1 193 ? -10.375 -0.237 3.582 1.00 98.31 193 GLN A C 1
ATOM 1489 O O . GLN A 1 193 ? -9.733 0.125 4.565 1.00 98.31 193 GLN A O 1
ATOM 1494 N N . ILE A 1 194 ? -11.704 -0.368 3.609 1.00 98.31 194 ILE A N 1
ATOM 1495 C CA . ILE A 1 194 ? -12.511 -0.172 4.819 1.00 98.31 194 ILE A CA 1
ATOM 1496 C C . ILE A 1 194 ? -12.040 -1.126 5.920 1.00 98.31 194 ILE A C 1
ATOM 1498 O O . ILE A 1 194 ? -11.856 -0.709 7.060 1.00 98.31 194 ILE A O 1
ATOM 1502 N N . GLU A 1 195 ? -11.824 -2.399 5.595 1.00 98.06 195 GLU A N 1
ATOM 1503 C CA . GLU A 1 195 ? -11.310 -3.381 6.549 1.00 98.06 195 GLU A CA 1
ATOM 1504 C C . GLU A 1 195 ? -9.921 -3.009 7.081 1.00 98.06 195 GLU A C 1
ATOM 1506 O O . GLU A 1 195 ? -9.719 -3.006 8.295 1.00 98.06 195 GLU A O 1
ATOM 1511 N N . ALA A 1 196 ? -8.989 -2.647 6.195 1.00 97.69 196 ALA A N 1
ATOM 1512 C CA . ALA A 1 196 ? -7.637 -2.268 6.591 1.00 97.69 196 ALA A CA 1
ATOM 1513 C C . ALA A 1 196 ? -7.608 -1.012 7.476 1.00 97.69 196 ALA A C 1
ATOM 1515 O O . ALA A 1 196 ? -6.871 -0.973 8.461 1.00 97.69 196 ALA A O 1
ATOM 1516 N N . LEU A 1 197 ? -8.441 -0.010 7.175 1.00 97.81 197 LEU A N 1
ATOM 1517 C CA . LEU A 1 197 ? -8.553 1.200 7.990 1.00 97.81 197 LEU A CA 1
ATOM 1518 C C . LEU A 1 197 ? -9.214 0.945 9.341 1.00 97.81 197 LEU A C 1
ATOM 1520 O O . LEU A 1 197 ? -8.764 1.522 10.324 1.00 97.81 197 LEU A O 1
ATOM 1524 N N . ASN A 1 198 ? -10.238 0.086 9.423 1.00 98.12 198 ASN A N 1
ATOM 1525 C CA . ASN A 1 198 ? -10.806 -0.296 10.721 1.00 98.12 198 ASN A CA 1
ATOM 1526 C C . ASN A 1 198 ? -9.736 -0.946 11.608 1.00 98.12 198 ASN A C 1
ATOM 1528 O O . ASN A 1 198 ? -9.572 -0.532 12.751 1.00 98.12 198 ASN A O 1
ATOM 1532 N N . TRP A 1 199 ? -8.966 -1.897 11.062 1.00 97.44 199 TRP A N 1
ATOM 1533 C CA . TRP A 1 199 ? -7.853 -2.510 11.790 1.00 97.44 199 TRP A CA 1
ATOM 1534 C C . TRP A 1 199 ? -6.835 -1.460 12.252 1.00 97.44 199 TRP A C 1
ATOM 1536 O O . TRP A 1 199 ? -6.496 -1.412 13.429 1.00 97.44 199 TRP A O 1
ATOM 1546 N N . LEU A 1 200 ? -6.398 -0.572 11.352 1.00 96.81 200 LEU A N 1
ATOM 1547 C CA . LEU A 1 200 ? -5.406 0.457 11.672 1.00 96.81 200 LEU A CA 1
ATOM 1548 C C . LEU A 1 200 ? -5.893 1.424 12.762 1.00 96.81 200 LEU A C 1
ATOM 1550 O O . LEU A 1 200 ? -5.134 1.768 13.663 1.00 96.81 200 LEU A O 1
ATOM 1554 N N . ILE A 1 201 ? -7.159 1.838 12.693 1.00 97.31 201 ILE A N 1
ATOM 1555 C CA . ILE A 1 201 ? -7.810 2.680 13.703 1.00 97.31 201 ILE A CA 1
ATOM 1556 C C . ILE A 1 201 ? -7.822 1.985 15.066 1.00 97.31 201 ILE A C 1
ATOM 1558 O O . ILE A 1 201 ? -7.566 2.627 16.084 1.00 97.31 201 ILE A O 1
ATOM 1562 N N . ASP A 1 202 ? -8.131 0.692 15.100 1.00 97.44 202 ASP A N 1
ATOM 1563 C CA . ASP A 1 202 ? -8.179 -0.063 16.347 1.00 97.44 202 ASP A CA 1
ATOM 1564 C C . ASP A 1 202 ? -6.783 -0.258 16.947 1.00 97.44 202 ASP A C 1
ATOM 1566 O O . ASP A 1 202 ? -6.635 -0.150 18.163 1.00 97.44 202 ASP A O 1
ATOM 1570 N N . GLU A 1 203 ? -5.749 -0.454 16.126 1.00 95.75 203 GLU A N 1
ATOM 1571 C CA . GLU A 1 203 ? -4.367 -0.484 16.611 1.00 95.75 203 GLU A CA 1
ATOM 1572 C C . GLU A 1 203 ? -3.886 0.889 17.113 1.00 95.75 203 GLU A C 1
ATOM 1574 O O . GLU A 1 203 ? -3.281 0.967 18.180 1.00 95.75 203 GLU A O 1
ATOM 1579 N N . GLU A 1 204 ? -4.198 1.992 16.421 1.00 95.69 204 GLU A N 1
ATOM 1580 C CA . GLU A 1 204 ? -3.834 3.342 16.892 1.00 95.69 204 GLU A CA 1
ATOM 1581 C C . GLU A 1 204 ? -4.513 3.687 18.227 1.00 95.69 204 GLU A C 1
ATOM 1583 O O . GLU A 1 204 ? -3.900 4.292 19.108 1.00 95.69 204 GLU A O 1
ATOM 1588 N N . LYS A 1 205 ? -5.760 3.243 18.437 1.00 96.19 205 LYS A N 1
ATOM 1589 C CA . LYS A 1 205 ? -6.451 3.408 19.726 1.00 96.19 205 LYS A CA 1
ATOM 1590 C C . LYS A 1 205 ? -5.771 2.660 20.871 1.00 96.19 205 LYS A C 1
ATOM 1592 O O . LYS A 1 205 ? -5.833 3.150 21.995 1.00 96.19 205 LYS A O 1
ATOM 1597 N N . LYS A 1 206 ? -5.149 1.502 20.616 1.00 95.25 206 LYS A N 1
ATOM 1598 C CA . LYS A 1 206 ? -4.419 0.747 21.652 1.00 95.25 206 LYS A CA 1
ATOM 1599 C C . LYS A 1 206 ? -3.171 1.489 22.118 1.00 95.25 206 LYS A C 1
ATOM 1601 O O . LYS A 1 206 ? -2.874 1.449 23.302 1.00 95.25 206 LYS A O 1
ATOM 1606 N N . ILE A 1 207 ? -2.482 2.184 21.208 1.00 94.56 207 ILE A N 1
ATOM 1607 C CA . ILE A 1 207 ? -1.323 3.027 21.549 1.00 94.56 207 ILE A CA 1
ATOM 1608 C C . ILE A 1 207 ? -1.754 4.218 22.421 1.00 94.56 207 ILE A C 1
ATOM 1610 O O . ILE A 1 207 ? -1.001 4.659 23.287 1.00 94.56 207 IL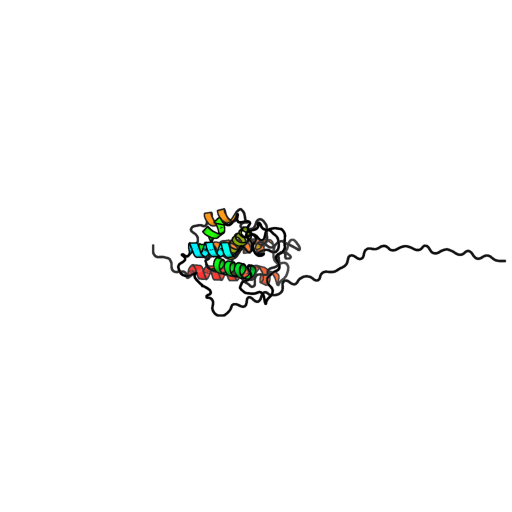E A O 1
ATOM 1614 N N . GLY A 1 208 ? -2.968 4.737 22.209 1.00 94.81 208 GLY A N 1
ATOM 1615 C CA . GLY A 1 208 ? -3.530 5.859 22.962 1.00 94.81 208 GLY A CA 1
ATOM 1616 C C . GLY A 1 208 ? -2.956 7.226 22.558 1.00 94.81 208 GLY A C 1
ATOM 1617 O O . GLY A 1 208 ? -2.155 7.322 21.631 1.00 94.81 208 GLY A O 1
ATOM 1618 N N . PHE A 1 209 ? -3.409 8.300 23.211 1.00 95.81 209 PHE A N 1
ATOM 1619 C CA . PHE A 1 209 ? -3.158 9.695 22.804 1.00 95.81 209 PHE A CA 1
ATOM 1620 C C . PHE A 1 209 ? -2.803 10.536 24.042 1.00 95.81 209 PHE A C 1
ATOM 1622 O O . PHE A 1 209 ? -3.710 11.104 24.656 1.00 95.81 209 PHE A O 1
ATOM 1629 N N . PRO A 1 210 ? -1.536 10.514 24.495 1.00 93.69 210 PRO A N 1
ATOM 1630 C CA . PRO A 1 210 ? -1.121 11.237 25.696 1.00 93.69 210 PRO A CA 1
ATOM 1631 C C . PRO A 1 210 ? -1.249 12.760 25.554 1.00 93.69 210 PRO A C 1
ATOM 1633 O O . PRO A 1 210 ? -1.634 13.413 26.525 1.00 93.69 210 PRO A O 1
ATOM 1636 N N . GLU A 1 211 ? -0.996 13.319 24.367 1.00 92.81 211 GLU A N 1
ATOM 1637 C CA . GLU A 1 211 ? -1.070 14.762 24.129 1.00 92.81 211 GLU A CA 1
ATOM 1638 C C . GLU A 1 211 ? -2.382 15.178 23.432 1.00 92.81 211 GLU A C 1
ATOM 1640 O O . GLU A 1 211 ? -2.913 14.436 22.598 1.00 92.81 211 GLU A O 1
ATOM 1645 N N . PRO A 1 212 ? -2.911 16.392 23.701 1.00 87.69 212 PRO A N 1
ATOM 1646 C CA . PRO A 1 212 ? -4.162 16.870 23.104 1.00 87.69 212 PRO A CA 1
ATOM 1647 C C . PRO A 1 212 ? -4.197 16.882 21.564 1.00 87.69 212 PRO A C 1
ATOM 1649 O O . PRO A 1 212 ? -5.280 16.769 20.994 1.00 87.69 212 PRO A O 1
ATOM 1652 N N . GLY A 1 213 ? -3.041 17.000 20.898 1.00 92.12 213 GLY A N 1
ATOM 1653 C CA . GLY A 1 213 ? -2.921 17.009 19.432 1.00 92.12 213 GLY A CA 1
ATOM 1654 C C . GLY A 1 213 ? -2.761 15.627 18.789 1.00 92.12 213 GLY A C 1
ATOM 1655 O O . GLY A 1 213 ? -3.087 15.457 17.617 1.00 92.12 213 GLY A O 1
ATOM 1656 N N . ASP A 1 214 ? -2.356 14.603 19.549 1.00 92.75 214 ASP A N 1
ATOM 1657 C CA . ASP A 1 214 ? -2.033 13.283 18.986 1.00 92.75 214 ASP A CA 1
ATOM 1658 C C . ASP A 1 214 ? -3.231 12.655 18.270 1.00 92.75 214 ASP A C 1
ATOM 1660 O O . ASP A 1 214 ? -3.106 11.972 17.252 1.00 92.75 214 ASP A O 1
ATOM 1664 N N . ARG A 1 215 ? -4.437 12.876 18.794 1.00 95.31 215 ARG A N 1
ATOM 1665 C CA . ARG A 1 215 ? -5.650 12.346 18.174 1.00 95.31 215 ARG A CA 1
ATOM 1666 C C . ARG A 1 215 ? -5.895 12.967 16.794 1.00 95.31 215 ARG A C 1
ATOM 1668 O O . ARG A 1 215 ? -6.306 12.247 15.880 1.00 95.31 215 ARG A O 1
ATOM 1675 N N . GLU A 1 216 ? -5.641 14.265 16.649 1.00 95.38 216 GLU A N 1
ATOM 1676 C CA . GLU A 1 216 ? -5.813 15.002 15.392 1.00 95.38 216 GLU A CA 1
ATOM 1677 C C . GLU A 1 216 ? -4.778 14.582 14.341 1.00 95.38 216 GLU A C 1
ATOM 1679 O O . GLU A 1 216 ? -5.105 14.521 13.155 1.00 95.38 216 GLU A O 1
ATOM 1684 N N . ASP A 1 217 ? -3.576 14.211 14.785 1.00 93.50 217 ASP A N 1
ATOM 1685 C CA . ASP A 1 217 ? -2.465 13.791 13.927 1.00 93.50 217 ASP A CA 1
ATOM 1686 C C . ASP A 1 217 ? -2.537 12.308 13.518 1.00 93.50 217 ASP A C 1
ATOM 1688 O O . ASP A 1 217 ? -2.218 11.939 12.380 1.00 93.50 217 ASP A O 1
ATOM 1692 N N . PHE A 1 218 ? -2.960 11.431 14.435 1.00 94.75 218 PHE A N 1
ATOM 1693 C CA . PHE A 1 218 ? -2.845 9.978 14.260 1.00 94.75 218 PHE A CA 1
ATOM 1694 C C . PHE A 1 218 ? -4.181 9.251 14.081 1.00 94.75 218 PHE A C 1
ATOM 1696 O O . PHE A 1 218 ? -4.215 8.227 13.403 1.00 94.75 218 PHE A O 1
ATOM 1703 N N . LEU A 1 219 ? -5.296 9.741 14.633 1.00 96.19 219 LEU A N 1
ATOM 1704 C CA . LEU A 1 219 ? -6.579 9.026 14.564 1.00 96.19 219 LEU A CA 1
ATOM 1705 C C . LEU A 1 219 ? -7.570 9.669 13.596 1.00 96.19 219 LEU A C 1
ATOM 1707 O O . LEU A 1 219 ? -8.157 8.983 12.757 1.00 96.19 219 LEU A O 1
ATOM 1711 N N . ASP A 1 220 ? -7.774 10.978 13.702 1.00 97.31 220 ASP A N 1
ATOM 1712 C CA . ASP A 1 220 ? -8.804 11.678 12.937 1.00 97.31 220 ASP A CA 1
ATOM 1713 C C . ASP A 1 220 ? -8.648 11.601 11.415 1.00 97.31 220 ASP A C 1
ATOM 1715 O O . ASP A 1 220 ? -9.668 11.409 10.743 1.00 97.31 220 ASP A O 1
ATOM 1719 N N . PRO A 1 221 ? -7.432 11.668 10.835 1.00 97.88 221 PRO A N 1
ATOM 1720 C CA . PRO A 1 221 ? -7.251 11.480 9.402 1.00 97.88 221 PRO A CA 1
ATOM 1721 C C . PRO A 1 221 ? -7.808 10.128 8.942 1.00 97.88 221 PRO A C 1
ATOM 1723 O O . PRO A 1 221 ? -8.533 10.046 7.945 1.00 97.88 221 PRO A O 1
ATOM 1726 N N . LEU A 1 222 ? -7.538 9.066 9.708 1.00 97.94 222 LEU A N 1
ATOM 1727 C CA . LEU A 1 222 ? -7.992 7.711 9.401 1.00 97.94 222 LEU A CA 1
ATOM 1728 C C . LEU A 1 222 ? -9.514 7.587 9.497 1.00 97.94 222 LEU A C 1
ATOM 1730 O O . LEU A 1 222 ? -10.135 7.002 8.608 1.00 97.94 222 LEU A O 1
ATOM 1734 N N . VAL A 1 223 ? -10.120 8.162 10.542 1.00 98.31 223 VAL A N 1
ATOM 1735 C CA . VAL A 1 223 ? -11.579 8.155 10.734 1.00 98.31 223 VAL A CA 1
ATOM 1736 C C . VAL A 1 223 ? -12.276 8.888 9.588 1.00 98.31 223 VAL A C 1
ATOM 1738 O O . VAL A 1 223 ? -13.169 8.314 8.963 1.00 98.31 223 VAL A O 1
ATOM 1741 N N . ARG A 1 224 ? -11.814 10.094 9.228 1.00 98.25 224 ARG A N 1
ATOM 1742 C CA . ARG A 1 224 ? -12.350 10.848 8.080 1.00 98.25 224 ARG A CA 1
ATOM 1743 C C . ARG A 1 224 ? -12.241 10.050 6.782 1.00 98.25 224 ARG A C 1
ATOM 1745 O O . ARG A 1 224 ? -13.188 10.005 5.995 1.00 98.25 224 ARG A O 1
ATOM 1752 N N . ARG A 1 225 ? -11.100 9.388 6.546 1.00 98.00 225 ARG A N 1
ATOM 1753 C CA . ARG A 1 225 ? -10.907 8.569 5.342 1.00 98.00 225 ARG A CA 1
ATOM 1754 C C . ARG A 1 225 ? -11.845 7.364 5.308 1.00 98.00 225 ARG A C 1
ATOM 1756 O O . ARG A 1 225 ? -12.407 7.069 4.254 1.00 98.00 225 ARG A O 1
ATOM 1763 N N . LEU A 1 226 ? -12.034 6.691 6.441 1.00 98.25 226 LEU A N 1
ATOM 1764 C CA . LEU A 1 226 ? -12.954 5.563 6.573 1.00 98.25 226 LEU A CA 1
ATOM 1765 C C . LEU A 1 226 ? -14.402 5.975 6.270 1.00 98.25 226 LEU A C 1
ATOM 1767 O O . LEU A 1 226 ? -15.104 5.261 5.554 1.00 98.25 226 LEU A O 1
ATOM 1771 N N . GLU A 1 227 ? -14.852 7.114 6.796 1.00 98.06 227 GLU A N 1
ATOM 1772 C CA . GLU A 1 227 ? -16.195 7.647 6.537 1.00 98.06 227 GLU A CA 1
ATOM 1773 C C . GLU A 1 227 ? -16.402 7.977 5.057 1.00 98.06 227 GLU A C 1
ATOM 1775 O O . GLU A 1 227 ? -17.417 7.578 4.479 1.00 98.06 227 GLU A O 1
ATOM 1780 N N . ALA A 1 228 ? -15.414 8.613 4.418 1.00 97.44 228 ALA A N 1
ATOM 1781 C CA . ALA A 1 228 ? -15.447 8.888 2.984 1.00 97.44 228 ALA A CA 1
ATOM 1782 C C . ALA A 1 228 ? -15.591 7.597 2.159 1.00 97.44 228 ALA A C 1
ATOM 1784 O O . ALA A 1 228 ? -16.471 7.507 1.306 1.00 97.44 228 ALA A O 1
ATOM 1785 N N . LEU A 1 229 ? -14.807 6.556 2.465 1.00 96.94 229 LEU A N 1
ATOM 1786 C CA . LEU A 1 229 ? -14.893 5.269 1.763 1.00 96.94 229 LEU A CA 1
ATOM 1787 C C . LEU A 1 229 ? -16.236 4.564 1.979 1.00 96.94 229 LEU A C 1
ATOM 1789 O O . LEU A 1 229 ? -16.776 3.961 1.050 1.00 96.94 229 LEU A O 1
ATOM 1793 N N . LYS A 1 230 ? -16.809 4.648 3.185 1.00 97.06 230 LYS A N 1
ATOM 1794 C CA . LYS A 1 230 ? -18.152 4.115 3.456 1.00 97.06 230 LYS A CA 1
ATOM 1795 C C . LYS A 1 230 ? -19.209 4.842 2.620 1.00 97.06 230 LYS A C 1
ATOM 1797 O O . LYS A 1 230 ? -20.055 4.175 2.024 1.00 97.06 230 LYS A O 1
ATOM 1802 N N . ALA A 1 231 ? -19.132 6.167 2.506 1.00 95.81 231 ALA A N 1
ATOM 1803 C CA . ALA A 1 231 ? -20.033 6.949 1.658 1.00 95.81 231 ALA A CA 1
ATOM 1804 C C . ALA A 1 231 ? -19.869 6.620 0.158 1.00 95.81 231 ALA A C 1
ATOM 1806 O O . ALA A 1 231 ? -20.864 6.438 -0.551 1.00 95.81 231 ALA A O 1
ATOM 1807 N N . GLU A 1 232 ? -18.631 6.462 -0.321 1.00 93.56 232 GLU A N 1
ATOM 1808 C CA . GLU A 1 232 ? -18.330 5.997 -1.685 1.00 93.56 232 GLU A CA 1
ATOM 1809 C C . GLU A 1 232 ? -18.939 4.604 -1.944 1.00 93.56 232 GLU A C 1
ATOM 1811 O O . GLU A 1 232 ? -19.611 4.390 -2.951 1.00 93.56 232 GLU A O 1
ATOM 1816 N N . SER A 1 233 ? -18.792 3.665 -1.002 1.00 92.38 233 SER A N 1
ATOM 1817 C CA . SER A 1 233 ? -19.348 2.309 -1.132 1.00 92.38 233 SER A CA 1
ATOM 1818 C C . SER A 1 233 ? -20.882 2.271 -1.135 1.00 92.38 233 SER A C 1
ATOM 1820 O O . SER A 1 233 ? -21.474 1.461 -1.844 1.00 92.38 233 SER A O 1
ATOM 1822 N N . ALA A 1 234 ? -21.534 3.163 -0.382 1.00 90.06 234 ALA A N 1
ATOM 1823 C CA . ALA A 1 234 ? -22.992 3.238 -0.302 1.00 90.06 234 ALA A CA 1
ATOM 1824 C C . ALA A 1 234 ? -23.628 3.886 -1.543 1.00 90.06 234 ALA A C 1
ATOM 1826 O O . ALA A 1 234 ? -24.786 3.611 -1.853 1.00 90.06 234 ALA A O 1
ATOM 1827 N N . SER A 1 235 ? -22.883 4.744 -2.245 1.00 85.25 235 SER A N 1
ATOM 1828 C CA . SER A 1 235 ? -23.336 5.429 -3.462 1.00 85.25 235 SER A CA 1
ATOM 1829 C C . SER A 1 235 ? -23.059 4.645 -4.749 1.00 85.25 235 SER A C 1
ATOM 1831 O O . SER A 1 235 ? -23.594 4.995 -5.804 1.00 85.25 235 SER A O 1
ATOM 1833 N N . ALA A 1 236 ? -22.269 3.570 -4.684 1.00 81.56 236 ALA A N 1
ATOM 1834 C CA . ALA A 1 236 ? -21.986 2.730 -5.838 1.00 81.56 236 ALA A CA 1
ATOM 1835 C C . ALA A 1 236 ? -23.268 2.019 -6.326 1.00 81.56 236 ALA A C 1
ATOM 1837 O O . ALA A 1 236 ? -23.959 1.374 -5.530 1.00 81.56 236 ALA A O 1
ATOM 1838 N N . PRO A 1 237 ? -23.607 2.095 -7.629 1.00 73.31 237 PRO A N 1
ATOM 1839 C CA . PRO A 1 237 ? -24.775 1.409 -8.162 1.00 73.31 237 PRO A CA 1
ATOM 1840 C C . PRO A 1 237 ? -24.618 -0.100 -7.959 1.00 73.31 237 PRO A C 1
ATOM 1842 O O . PRO A 1 237 ? -23.643 -0.702 -8.417 1.00 73.31 237 PRO A O 1
ATOM 1845 N N . LYS A 1 238 ? -25.584 -0.721 -7.273 1.00 64.31 238 LYS A N 1
ATOM 1846 C CA . LYS A 1 238 ? -25.660 -2.183 -7.173 1.00 64.31 238 LYS A CA 1
ATOM 1847 C C . LYS A 1 238 ? -25.775 -2.736 -8.593 1.00 64.31 238 LYS A C 1
ATOM 1849 O O . LYS A 1 238 ? -26.678 -2.333 -9.328 1.00 64.31 238 LYS A O 1
ATOM 1854 N N . LYS A 1 239 ? -24.848 -3.610 -9.000 1.00 56.19 239 LYS A N 1
ATOM 1855 C CA . LYS A 1 239 ? -24.984 -4.320 -10.277 1.00 56.19 239 LYS A CA 1
ATOM 1856 C C . LYS A 1 239 ? -26.322 -5.075 -10.253 1.00 56.19 239 LYS A C 1
ATOM 1858 O O . LYS A 1 239 ? -26.591 -5.709 -9.235 1.00 56.19 239 LYS A O 1
ATOM 1863 N N . PRO A 1 240 ? -27.163 -4.963 -11.296 1.00 48.97 240 PRO A N 1
ATOM 1864 C CA . PRO A 1 240 ? -28.361 -5.783 -11.392 1.00 48.97 240 PRO A CA 1
ATOM 1865 C C . PRO A 1 240 ? -27.948 -7.258 -11.464 1.00 48.97 240 PRO A C 1
ATOM 1867 O O . PRO A 1 240 ? -26.988 -7.579 -12.172 1.00 48.97 240 PRO A O 1
ATOM 1870 N N . ASP A 1 241 ? -28.642 -8.087 -10.684 1.00 51.50 241 ASP A N 1
ATOM 1871 C CA . ASP A 1 241 ? -28.494 -9.548 -10.658 1.00 51.50 241 ASP A CA 1
ATOM 1872 C C . ASP A 1 241 ? -28.865 -10.192 -12.005 1.00 51.50 241 ASP A C 1
ATOM 1874 O O . ASP A 1 241 ? -29.800 -9.685 -12.676 1.00 51.50 241 ASP A O 1
#

Sequence (241 aa):
MARAGILRACVVVATGLACSAEEPPLELGERDYVSDRSGQVTAVRAGMSQAETIDALIDDLAISNQRAGYSPISAPQRATPETDRRVIARRAATQLAAYGKTAFPALRRHMSDHRQSVAFRRVMPNDVSDACFCIMRNQIFNLPKDYVGSFYRDGVDGPMQSRPFFLEPTLFDHDTIGAWIDARANRSLTEMQIEALNWLIDEEKKIGFPEPGDREDFLDPLVRRLEALKAESASAPKKPD

Foldseek 3Di:
DDDDDDDDDDDDDDPDDPPDPPDDPPPPDDDPPPPDPPPDPPPVVPPDDPVRLLLVLLVLQFQFLDFFDPDQDDQDDPPHDCPRSQVSNVVSLVVLLVCAPVSLVVLVVCLVFRHAGHDPDPDDRNGSNVSSVSSNLCLLQVADPLQDDDQAAQFPVGGGHGQQSNDVVHVHDSVCVVVVCVVCVVPDSLVSNLVNLVSNLVRLVVRHDPDPCRCVRHRVSSVVVSVVSVVVVVPDDDDDD